Protein AF-A0A317SWT2-F1 (afdb_monomer)

Nearest PDB structures (foldseek):
  7bwl-assembly1_A  TM=1.992E-01  e=3.914E+00  Pseudomonas aeruginosa PAO1
  8aj8-assembly4_H  TM=1.473E-01  e=3.345E+00  Mus musculus

Foldseek 3Di:
DDPDQAFWKWWWAQDPVQNQKTWTWIDHHRDDTHTAWIKGWDQADFQKTKIWIAGPVDRVRTFKMKIFGWDWAFADDPDPPDDTDHTDTHGDQWIWIFGVDPTDIWIWGWDADPVQGIKIKTKDALDPDDDDDPDPCCVVDVVVVVVSVPGDIWMKMWDWDDDPVDFIKIWIWGQQPCRPPPDDNPVPRPDHTHTAWMWGDQQVDSGITMITGDPVCCVVVSHPCVVSVVVCSVVVRSVVSCVVRPDSCSSSVHDPPPPPPPPDDDDDDDDDDDDDDDDDDDDDDDDDDDDDDDDDDDDDDDDDDDDDDDDDDDDDDPVVVVVVVVVVVVVVVVVVVD

Sequence (338 aa):
MPLDDGLPIFHLTPQAREPHITTLTFTANGSQPTASYTKTRAPDTDATYSITLHDAFVPDILYATVIATPEIVQQQASSPGAPPPPAKVLLPKGFPLQLYNPDSTVIVTHNHSTLRGNFWEFSLPKTSFLPPTASKLDAASAAHRNALSHLPRATFRWRKEGGVLSKSMLRCSLVSPANLGNGPKRAGGNEPDIPIATFEGLGDRKGTGDITIYQSNLKRVEVEDLKGLEVVLLLSAMAIGDMWFCPTNLMFNLTPASTSSPVTAAAAVASPNSERRRTSSTPSIPPPVIVTPTTQHPPRATYPQNRRTSHPQHTPPPQQRDYQARKAEEAARRAAQL

pLDDT: mean 77.0, std 21.85, range [30.03, 98.31]

Structure (mmCIF, N/CA/C/O backbone):
data_AF-A0A317SWT2-F1
#
_entry.id   AF-A0A317SWT2-F1
#
loop_
_atom_site.group_PDB
_atom_site.id
_atom_site.type_symbol
_atom_site.label_atom_id
_atom_site.label_alt_id
_atom_site.label_comp_id
_atom_site.label_asym_id
_atom_site.label_entity_id
_atom_site.label_seq_id
_atom_site.pdbx_PDB_ins_code
_atom_site.Cartn_x
_atom_site.Cartn_y
_atom_site.Cartn_z
_atom_site.occupancy
_atom_site.B_iso_or_equiv
_atom_site.auth_seq_id
_atom_site.auth_comp_id
_atom_site.auth_asym_id
_atom_site.auth_atom_id
_atom_site.pdbx_PDB_model_num
ATOM 1 N N . MET A 1 1 ? 8.072 25.878 8.080 1.00 31.09 1 MET A N 1
ATOM 2 C CA . MET A 1 1 ? 7.576 25.097 9.232 1.00 31.09 1 MET A CA 1
ATOM 3 C C . MET A 1 1 ? 7.581 23.636 8.828 1.00 31.09 1 MET A C 1
ATOM 5 O O . MET A 1 1 ? 7.172 23.384 7.698 1.00 31.09 1 MET A O 1
ATOM 9 N N . PRO A 1 2 ? 8.081 22.712 9.663 1.00 42.78 2 PRO A N 1
ATOM 10 C CA . PRO A 1 2 ? 8.060 21.291 9.342 1.00 42.78 2 PRO A CA 1
ATOM 11 C C . PRO A 1 2 ? 6.605 20.810 9.314 1.00 42.78 2 PRO A C 1
ATOM 13 O O . PRO A 1 2 ? 5.771 21.317 10.065 1.00 42.78 2 PRO A O 1
ATOM 16 N N . LEU A 1 3 ? 6.295 19.885 8.410 1.00 50.59 3 LEU A N 1
ATOM 17 C CA . LEU A 1 3 ? 5.011 19.197 8.371 1.00 50.59 3 LEU A CA 1
ATOM 18 C C . LEU A 1 3 ? 4.857 18.392 9.668 1.00 50.59 3 LEU A C 1
ATOM 20 O O . LEU A 1 3 ? 5.495 17.363 9.814 1.00 50.59 3 LEU A O 1
ATOM 24 N N . ASP A 1 4 ? 4.037 18.897 10.586 1.00 54.81 4 ASP A N 1
ATOM 25 C CA . ASP A 1 4 ? 3.205 18.098 11.492 1.00 54.81 4 ASP A CA 1
ATOM 26 C C . ASP A 1 4 ? 3.923 16.905 12.177 1.00 54.81 4 ASP A C 1
ATOM 28 O O . ASP A 1 4 ? 3.599 15.748 11.913 1.00 54.81 4 ASP A O 1
ATOM 32 N N . ASP A 1 5 ? 4.859 17.179 13.106 1.00 56.56 5 ASP A N 1
ATOM 33 C CA . ASP A 1 5 ? 5.559 16.186 13.970 1.00 56.56 5 ASP A CA 1
ATOM 34 C C . ASP A 1 5 ? 4.602 15.284 14.804 1.00 56.56 5 ASP A C 1
ATOM 36 O O . ASP A 1 5 ? 5.029 14.422 15.581 1.00 56.56 5 ASP A O 1
ATOM 40 N N . GLY A 1 6 ? 3.287 15.489 14.677 1.00 73.12 6 GLY A N 1
ATOM 41 C CA . GLY A 1 6 ? 2.236 14.688 15.291 1.00 73.12 6 GLY A CA 1
ATOM 42 C C . GLY A 1 6 ? 1.755 13.497 14.460 1.00 73.12 6 GLY A C 1
ATOM 43 O O . GLY A 1 6 ? 1.156 12.579 15.022 1.00 73.12 6 GLY A O 1
ATOM 44 N N . LEU A 1 7 ? 1.982 13.476 13.143 1.00 85.62 7 LEU A N 1
ATOM 45 C CA . LEU A 1 7 ? 1.360 12.459 12.295 1.00 85.62 7 LEU A CA 1
ATOM 46 C C . LEU A 1 7 ? 2.003 11.070 12.465 1.00 85.62 7 LEU A C 1
ATOM 48 O O . LEU A 1 7 ? 3.209 10.965 12.670 1.00 85.62 7 LEU A O 1
ATOM 52 N N . PRO A 1 8 ? 1.210 9.991 12.347 1.00 92.56 8 PRO A N 1
ATOM 53 C CA . PRO A 1 8 ? 1.724 8.631 12.248 1.00 92.56 8 PRO A CA 1
ATOM 54 C C . PRO A 1 8 ? 2.521 8.421 10.962 1.00 92.56 8 PRO A C 1
ATOM 56 O O . PRO A 1 8 ? 1.973 8.557 9.861 1.00 92.56 8 PRO A O 1
ATOM 59 N N . ILE A 1 9 ? 3.790 8.049 11.105 1.00 95.31 9 ILE A N 1
ATOM 60 C CA . ILE A 1 9 ? 4.718 7.828 9.996 1.00 95.31 9 ILE A CA 1
ATOM 61 C C . ILE A 1 9 ? 5.394 6.467 10.157 1.00 95.31 9 ILE A C 1
ATOM 63 O O . ILE A 1 9 ? 5.846 6.096 11.240 1.00 95.31 9 ILE A O 1
ATOM 67 N N . PHE A 1 10 ? 5.479 5.727 9.054 1.00 96.62 10 PHE A N 1
ATOM 68 C CA . PHE A 1 10 ? 6.282 4.518 8.925 1.00 96.62 10 PHE A CA 1
ATOM 69 C C . PHE A 1 10 ? 7.518 4.817 8.081 1.00 96.62 10 PHE A C 1
ATOM 71 O O . PHE A 1 10 ? 7.408 5.064 6.879 1.00 96.62 10 PHE A O 1
ATOM 78 N N . HIS A 1 11 ? 8.691 4.755 8.701 1.00 95.38 11 HIS A N 1
ATOM 79 C CA . HIS A 1 11 ? 9.977 4.961 8.048 1.00 95.38 11 HIS A CA 1
ATOM 80 C C . HIS A 1 11 ? 10.532 3.627 7.552 1.00 95.38 11 HIS A C 1
ATOM 82 O O . HIS A 1 11 ? 10.715 2.682 8.324 1.00 95.38 11 HIS A O 1
ATOM 88 N N . LEU A 1 12 ? 10.825 3.545 6.259 1.00 95.62 12 LEU A N 1
ATOM 89 C CA . LEU A 1 12 ? 11.355 2.348 5.618 1.00 95.62 12 LEU A CA 1
ATOM 90 C C . LEU A 1 12 ? 12.881 2.393 5.633 1.00 95.62 12 LEU A C 1
ATOM 92 O O . LEU A 1 12 ? 13.497 3.283 5.044 1.00 95.62 12 LEU A O 1
ATOM 96 N N . THR A 1 13 ? 13.491 1.390 6.262 1.00 94.31 13 THR A N 1
ATOM 97 C CA . THR A 1 13 ? 14.947 1.238 6.335 1.00 94.31 13 THR A CA 1
ATOM 98 C C . THR A 1 13 ? 15.363 -0.148 5.830 1.00 94.31 13 THR A C 1
ATOM 100 O O . THR A 1 13 ? 15.177 -1.144 6.533 1.00 94.31 13 THR A O 1
ATOM 103 N N . PRO A 1 14 ? 15.919 -0.250 4.609 1.00 92.81 14 PRO A N 1
ATOM 104 C CA . PRO A 1 14 ? 16.528 -1.474 4.099 1.00 92.81 14 PRO A CA 1
ATOM 105 C C . PRO A 1 14 ? 17.687 -1.920 4.982 1.00 92.81 14 PRO A C 1
ATOM 107 O O . PRO A 1 14 ? 18.494 -1.097 5.423 1.00 92.81 14 PRO A O 1
ATOM 110 N N . GLN A 1 15 ? 17.820 -3.223 5.200 1.00 91.88 15 GLN A N 1
ATOM 111 C CA . GLN A 1 15 ? 18.962 -3.745 5.936 1.00 91.88 15 GLN A CA 1
ATOM 112 C C . GLN A 1 15 ? 20.221 -3.707 5.064 1.00 91.88 15 GLN A C 1
ATOM 114 O O . GLN A 1 15 ? 20.215 -4.131 3.910 1.00 91.88 15 GLN A O 1
ATOM 119 N N . ALA A 1 16 ? 21.332 -3.218 5.621 1.00 89.00 16 ALA A N 1
ATOM 120 C CA . ALA A 1 16 ? 22.568 -3.010 4.863 1.00 89.00 16 ALA A CA 1
ATOM 121 C C . ALA A 1 16 ? 23.153 -4.310 4.279 1.00 89.00 16 ALA A C 1
ATOM 123 O O . ALA A 1 16 ? 23.682 -4.297 3.169 1.00 89.00 16 ALA A O 1
ATOM 124 N N . ARG A 1 17 ? 23.054 -5.421 5.023 1.00 90.56 17 ARG A N 1
ATOM 125 C CA . ARG A 1 17 ? 23.536 -6.748 4.597 1.00 90.56 17 ARG A CA 1
ATOM 126 C C . ARG A 1 17 ? 22.523 -7.501 3.737 1.00 90.56 17 ARG A C 1
ATOM 128 O O . ARG A 1 17 ? 22.917 -8.298 2.898 1.00 90.56 17 ARG A O 1
ATOM 135 N N . GLU A 1 18 ? 21.241 -7.213 3.928 1.00 90.44 18 GLU A N 1
ATOM 136 C CA . GLU A 1 18 ? 20.123 -7.945 3.338 1.00 90.44 18 GLU A CA 1
ATOM 137 C C . GLU A 1 18 ? 19.115 -6.955 2.738 1.00 90.44 18 GLU A C 1
ATOM 139 O O . GLU A 1 18 ? 18.036 -6.744 3.290 1.00 90.44 18 GLU A O 1
ATOM 144 N N . PRO A 1 19 ? 19.435 -6.316 1.598 1.00 88.50 19 PRO A N 1
ATOM 145 C CA . PRO A 1 19 ? 18.647 -5.202 1.057 1.00 88.50 19 PRO A CA 1
ATOM 146 C C . PRO A 1 19 ? 17.230 -5.600 0.616 1.00 88.50 19 PRO A C 1
ATOM 148 O O . PRO A 1 19 ? 16.374 -4.737 0.433 1.00 88.50 19 PRO A O 1
ATOM 151 N N . HIS A 1 20 ? 16.967 -6.899 0.456 1.00 89.88 20 HIS A N 1
ATOM 152 C CA . HIS A 1 20 ? 15.630 -7.448 0.235 1.00 89.88 20 HIS A CA 1
ATOM 153 C C . HIS A 1 20 ? 14.738 -7.442 1.490 1.00 89.88 20 HIS A C 1
ATOM 155 O O . HIS A 1 20 ? 13.531 -7.645 1.372 1.00 89.88 20 HIS A O 1
ATOM 161 N N . ILE A 1 21 ? 15.308 -7.177 2.671 1.00 94.31 21 ILE A N 1
ATOM 162 C CA . ILE A 1 21 ? 14.583 -6.983 3.925 1.00 94.31 21 ILE A CA 1
ATOM 163 C C . ILE A 1 21 ? 14.554 -5.489 4.243 1.00 94.31 21 ILE A C 1
ATOM 165 O O . ILE A 1 21 ? 15.568 -4.790 4.193 1.00 94.31 21 ILE A O 1
ATOM 169 N N . THR A 1 22 ? 13.374 -4.981 4.575 1.00 95.44 22 THR A N 1
ATOM 170 C CA . THR A 1 22 ? 13.153 -3.586 4.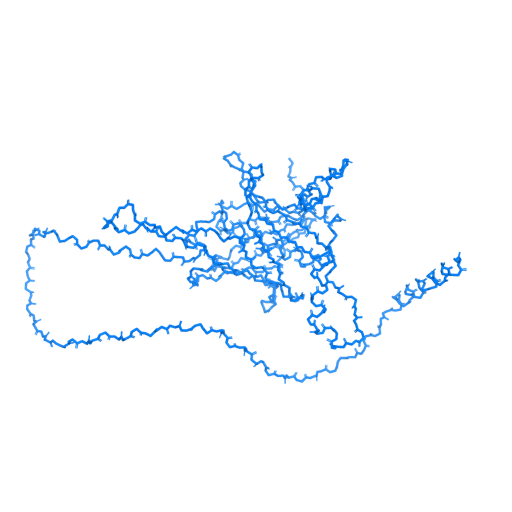959 1.00 95.44 22 THR A CA 1
ATOM 171 C C . THR A 1 22 ? 12.430 -3.550 6.296 1.00 95.44 22 THR A C 1
ATOM 173 O O . THR A 1 22 ? 11.338 -4.096 6.424 1.00 95.44 22 THR A O 1
ATOM 176 N N . THR A 1 23 ? 13.021 -2.897 7.291 1.00 96.75 23 THR A N 1
ATOM 177 C CA . THR A 1 23 ? 12.366 -2.647 8.579 1.00 96.75 23 THR A CA 1
ATOM 178 C C . THR A 1 23 ? 11.513 -1.389 8.471 1.00 96.75 23 THR A C 1
ATOM 180 O O . THR A 1 23 ? 11.983 -0.372 7.961 1.00 96.75 23 THR A O 1
ATOM 183 N N . LEU A 1 24 ? 10.272 -1.457 8.949 1.00 97.62 24 LEU A N 1
ATOM 184 C CA . LEU A 1 24 ? 9.371 -0.316 9.064 1.00 97.62 24 LEU A CA 1
ATOM 185 C C . LEU A 1 24 ? 9.327 0.111 10.532 1.00 97.62 24 LEU A C 1
ATOM 187 O O . LEU A 1 24 ? 8.803 -0.622 11.380 1.00 97.62 24 LEU A O 1
ATOM 191 N N . THR A 1 25 ? 9.877 1.284 10.835 1.00 97.25 25 THR A N 1
ATOM 192 C CA . THR A 1 25 ? 9.783 1.894 12.166 1.00 97.25 25 THR A CA 1
ATOM 193 C C . THR A 1 25 ? 8.659 2.913 12.202 1.00 97.25 25 THR A C 1
ATOM 195 O O . THR A 1 25 ? 8.479 3.691 11.274 1.00 97.25 25 THR A O 1
ATOM 198 N N . PHE A 1 26 ? 7.887 2.893 13.277 1.00 96.31 26 PHE A N 1
ATOM 199 C CA . PHE A 1 26 ? 6.727 3.738 13.480 1.00 96.31 26 PHE A CA 1
ATOM 200 C C . PHE A 1 26 ? 7.048 4.880 14.440 1.00 96.31 26 PHE A C 1
ATOM 202 O O . PHE A 1 26 ? 7.655 4.658 15.493 1.00 96.31 26 PHE A O 1
ATOM 209 N N . THR A 1 27 ? 6.607 6.081 14.086 1.00 94.69 27 THR A N 1
ATOM 210 C CA . THR A 1 27 ? 6.601 7.269 14.941 1.00 94.69 27 THR A CA 1
ATOM 211 C C . THR A 1 27 ? 5.219 7.913 14.903 1.00 94.69 27 THR A C 1
ATOM 213 O O . THR A 1 27 ? 4.548 7.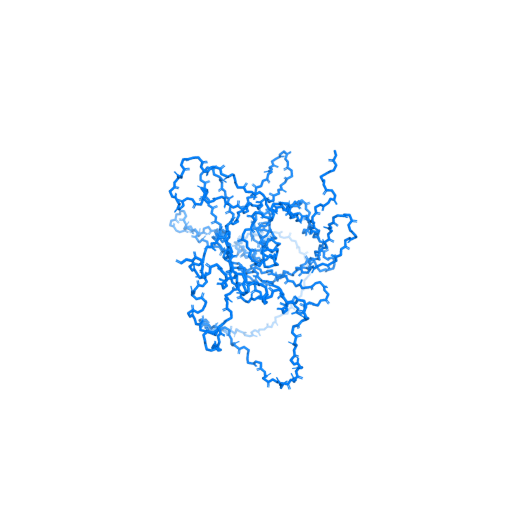901 13.873 1.00 94.69 27 THR A O 1
ATOM 216 N N . ALA A 1 28 ? 4.764 8.458 16.030 1.00 91.75 28 ALA A N 1
ATOM 217 C CA . ALA A 1 28 ? 3.575 9.304 16.098 1.00 91.75 28 ALA A CA 1
ATOM 218 C C . ALA A 1 28 ? 3.672 10.226 17.315 1.00 91.75 28 ALA A C 1
ATOM 220 O O . ALA A 1 28 ? 4.170 9.808 18.360 1.00 91.75 28 ALA A O 1
ATOM 221 N N . ASN A 1 29 ? 3.159 11.457 17.220 1.00 87.62 29 ASN A N 1
ATOM 222 C CA . ASN A 1 29 ? 3.115 12.398 18.350 1.00 87.62 29 ASN A CA 1
ATOM 223 C C . ASN A 1 29 ? 4.474 12.579 19.065 1.00 87.62 29 ASN A C 1
ATOM 225 O O . ASN A 1 29 ? 4.532 12.609 20.294 1.00 87.62 29 ASN A O 1
ATOM 229 N N . GLY A 1 30 ? 5.573 12.644 18.305 1.00 83.44 30 GLY A N 1
ATOM 230 C CA . GLY A 1 30 ? 6.930 12.768 18.852 1.00 83.44 30 GLY A CA 1
ATOM 231 C C . GLY A 1 30 ? 7.474 11.528 19.580 1.00 83.44 30 GLY A C 1
ATOM 232 O O . GLY A 1 30 ? 8.463 11.635 20.307 1.00 83.44 30 GLY A O 1
ATOM 233 N N . SER A 1 31 ? 6.853 10.353 19.425 1.00 90.06 31 SER A N 1
ATOM 234 C CA . SER A 1 31 ? 7.363 9.105 20.002 1.00 90.06 31 SER A CA 1
ATOM 235 C C . SER A 1 31 ? 8.708 8.695 19.396 1.00 90.06 31 SER A C 1
ATOM 237 O O . SER A 1 31 ? 8.991 8.960 18.227 1.00 90.06 31 SER A O 1
ATOM 239 N N . GLN A 1 32 ? 9.509 7.950 20.162 1.00 91.19 32 GLN A N 1
ATOM 240 C CA . GLN A 1 32 ? 10.719 7.328 19.623 1.00 91.19 32 GLN A CA 1
ATOM 241 C C . GLN A 1 32 ? 10.368 6.304 18.523 1.00 91.19 32 GLN A C 1
ATOM 243 O O . GLN A 1 32 ? 9.399 5.551 18.693 1.00 91.19 32 GLN A O 1
ATOM 248 N N . PRO A 1 33 ? 11.140 6.239 17.417 1.00 93.69 33 PRO A N 1
ATOM 249 C CA . PRO A 1 33 ? 10.912 5.266 16.354 1.00 93.69 33 PRO A CA 1
ATOM 250 C C . PRO A 1 33 ? 10.960 3.832 16.880 1.00 93.69 33 PRO A C 1
ATOM 252 O O . PRO A 1 33 ? 11.967 3.403 17.441 1.00 93.69 33 PRO A O 1
ATOM 255 N N . THR A 1 34 ? 9.884 3.075 16.667 1.00 96.69 34 THR A N 1
ATOM 256 C CA . THR A 1 34 ? 9.775 1.683 17.132 1.00 96.69 34 THR A CA 1
ATOM 257 C C . THR A 1 34 ? 9.482 0.754 15.964 1.00 96.69 34 THR A C 1
ATOM 259 O O . THR A 1 34 ? 8.574 1.011 15.178 1.00 96.69 34 THR A O 1
ATOM 262 N N . ALA A 1 35 ? 10.239 -0.335 15.822 1.00 97.25 35 ALA A N 1
ATOM 263 C CA . ALA A 1 35 ? 9.993 -1.313 14.765 1.00 97.25 35 ALA A CA 1
ATOM 264 C C . ALA A 1 35 ? 8.578 -1.897 14.900 1.00 97.25 35 ALA A C 1
ATOM 266 O O . ALA A 1 35 ? 8.194 -2.345 15.974 1.00 97.25 35 ALA A O 1
ATOM 267 N N . SER A 1 36 ? 7.797 -1.845 13.823 1.00 96.88 36 SER A N 1
ATOM 268 C CA . SER A 1 36 ? 6.420 -2.361 13.795 1.00 96.88 36 SER A CA 1
ATOM 269 C C . SER A 1 36 ? 6.259 -3.488 12.786 1.00 96.88 36 SER A C 1
ATOM 271 O O . SER A 1 36 ? 5.565 -4.460 13.064 1.00 96.88 36 SER A O 1
ATOM 273 N N . TYR A 1 37 ? 6.942 -3.392 11.642 1.00 98.06 37 TYR A N 1
ATOM 274 C CA . TYR A 1 37 ? 6.892 -4.426 10.615 1.00 98.06 37 TYR A CA 1
ATOM 275 C C . TYR A 1 37 ? 8.247 -4.702 9.980 1.00 98.06 37 TYR A C 1
ATOM 277 O O . TYR A 1 37 ? 9.148 -3.858 9.972 1.00 98.06 37 TYR A O 1
ATOM 285 N N . THR A 1 38 ? 8.334 -5.864 9.345 1.00 97.94 38 THR A N 1
ATOM 286 C CA . THR A 1 38 ? 9.427 -6.240 8.455 1.00 97.94 38 THR A CA 1
ATOM 287 C C . THR A 1 38 ? 8.860 -6.640 7.098 1.00 97.94 38 THR A C 1
ATOM 289 O O . THR A 1 38 ? 8.079 -7.582 6.988 1.00 97.94 38 THR A O 1
ATOM 292 N N . LYS A 1 39 ? 9.254 -5.922 6.045 1.00 96.94 39 LYS A N 1
ATOM 293 C CA . LYS A 1 39 ? 8.974 -6.296 4.658 1.00 96.94 39 LYS A CA 1
ATOM 294 C C . LYS A 1 39 ? 10.085 -7.204 4.149 1.00 96.94 39 LYS A C 1
ATOM 296 O O . LYS A 1 39 ? 11.253 -6.844 4.285 1.00 96.94 39 LYS A O 1
ATOM 301 N N . THR A 1 40 ? 9.742 -8.301 3.484 1.00 95.88 40 THR A N 1
ATOM 302 C CA . THR A 1 40 ? 10.714 -9.097 2.717 1.00 95.88 40 THR A CA 1
ATOM 303 C C . THR A 1 40 ? 10.343 -9.117 1.237 1.00 95.88 40 THR A C 1
ATOM 305 O O . THR A 1 40 ? 9.171 -8.969 0.890 1.00 95.88 40 THR A O 1
ATOM 308 N N . ARG A 1 41 ? 11.338 -9.245 0.355 1.00 92.56 41 ARG A N 1
ATOM 309 C CA . ARG A 1 41 ? 11.168 -9.392 -1.097 1.00 92.56 41 ARG A CA 1
ATOM 310 C C . ARG A 1 41 ? 11.850 -10.676 -1.550 1.00 92.56 41 ARG A C 1
ATOM 312 O O . ARG A 1 41 ? 13.027 -10.858 -1.255 1.00 92.56 41 ARG A O 1
ATOM 319 N N . ALA A 1 42 ? 11.149 -11.520 -2.304 1.00 90.56 42 ALA A N 1
ATOM 320 C CA . ALA A 1 42 ? 11.762 -12.699 -2.911 1.00 90.56 42 ALA A CA 1
ATOM 321 C C . ALA A 1 42 ? 12.647 -12.264 -4.099 1.00 90.56 42 ALA A C 1
ATOM 323 O O . ALA A 1 42 ? 12.123 -11.676 -5.052 1.00 90.56 42 ALA A O 1
ATOM 324 N N . PRO A 1 43 ? 13.972 -12.494 -4.054 1.00 77.06 43 PRO A N 1
ATOM 325 C CA . PRO A 1 43 ? 14.891 -11.941 -5.050 1.00 77.06 43 PRO A CA 1
ATOM 326 C C . PRO A 1 43 ? 14.954 -12.742 -6.359 1.00 77.06 43 PRO A C 1
ATOM 328 O O . PRO A 1 43 ? 15.256 -12.156 -7.391 1.00 77.06 43 PRO A O 1
ATOM 331 N N . ASP A 1 44 ? 14.632 -14.041 -6.339 1.00 77.56 44 ASP A N 1
ATOM 332 C CA . ASP A 1 44 ? 15.103 -14.968 -7.386 1.00 77.56 44 ASP A CA 1
ATOM 333 C C . ASP A 1 44 ? 13.990 -15.784 -8.066 1.00 77.56 44 ASP A C 1
ATOM 335 O O . ASP A 1 44 ? 14.236 -16.848 -8.632 1.00 77.56 44 ASP A O 1
ATOM 339 N N . THR A 1 45 ? 12.737 -15.327 -8.012 1.00 84.31 45 THR A N 1
ATOM 340 C CA . THR A 1 45 ? 11.653 -15.965 -8.780 1.00 84.31 45 THR A CA 1
ATOM 341 C C . THR A 1 45 ? 11.485 -15.252 -10.115 1.00 84.31 45 THR A C 1
ATOM 343 O O . THR A 1 45 ? 11.091 -14.084 -10.142 1.00 84.31 45 THR A O 1
ATOM 346 N N . ASP A 1 46 ? 11.799 -15.954 -11.207 1.00 87.44 46 ASP A N 1
ATOM 347 C CA . ASP A 1 46 ? 11.687 -15.421 -12.567 1.00 87.44 46 ASP A CA 1
ATOM 348 C C . ASP A 1 46 ? 10.257 -14.956 -12.875 1.00 87.44 46 ASP A C 1
ATOM 350 O O . ASP A 1 46 ? 9.268 -15.545 -12.419 1.00 87.44 46 ASP A O 1
ATOM 354 N N . ALA A 1 47 ? 10.166 -13.852 -13.616 1.00 89.81 47 ALA A N 1
ATOM 355 C CA . ALA A 1 47 ? 8.928 -13.182 -14.007 1.00 89.81 47 ALA A CA 1
ATOM 356 C C . ALA A 1 47 ? 7.924 -12.948 -12.859 1.00 89.81 47 ALA A C 1
ATOM 358 O O . ALA A 1 47 ? 6.715 -12.884 -13.089 1.00 89.81 47 ALA A O 1
ATOM 359 N N . THR A 1 48 ? 8.399 -12.811 -11.618 1.00 92.81 48 THR A N 1
ATOM 360 C CA . THR A 1 48 ? 7.536 -12.724 -10.437 1.00 92.81 48 THR A CA 1
ATOM 361 C C . THR A 1 48 ? 8.031 -11.652 -9.480 1.00 92.81 48 THR A C 1
ATOM 363 O O . THR A 1 48 ? 9.184 -11.638 -9.060 1.00 92.81 48 THR A O 1
ATOM 366 N N . TYR A 1 49 ? 7.127 -10.760 -9.091 1.00 94.62 49 TYR A N 1
ATOM 367 C CA . TYR A 1 49 ? 7.323 -9.831 -7.990 1.00 94.62 49 TYR A CA 1
ATOM 368 C C . TYR A 1 49 ? 6.595 -10.376 -6.768 1.00 94.62 49 TYR A C 1
ATOM 370 O O . TYR A 1 49 ? 5.387 -10.601 -6.827 1.00 94.62 49 TYR A O 1
ATOM 378 N N . SER A 1 50 ? 7.318 -10.586 -5.671 1.00 95.88 50 SER A N 1
ATOM 379 C CA . SER A 1 50 ? 6.740 -11.091 -4.428 1.00 95.88 50 SER A CA 1
ATOM 380 C C . SER A 1 50 ? 7.297 -10.340 -3.228 1.00 95.88 50 SER A C 1
ATOM 382 O O . SER A 1 50 ? 8.517 -10.276 -3.041 1.00 95.88 50 SER A O 1
ATOM 384 N N . ILE A 1 51 ? 6.395 -9.770 -2.429 1.00 96.94 51 ILE A N 1
ATOM 385 C CA . ILE A 1 51 ? 6.719 -9.133 -1.153 1.00 96.94 51 ILE A CA 1
ATOM 386 C C . ILE A 1 51 ? 5.785 -9.618 -0.051 1.00 96.94 51 ILE A C 1
ATOM 388 O O . ILE A 1 51 ? 4.600 -9.875 -0.277 1.00 96.94 51 ILE A O 1
ATOM 392 N N . THR A 1 52 ? 6.311 -9.686 1.163 1.00 97.94 52 THR A N 1
ATOM 393 C CA . THR A 1 52 ? 5.559 -10.053 2.364 1.00 97.94 52 THR A CA 1
ATOM 394 C C . THR A 1 52 ? 5.728 -9.003 3.449 1.00 97.94 52 THR A C 1
ATOM 396 O O . THR A 1 52 ? 6.733 -8.292 3.473 1.00 97.94 52 THR A O 1
ATOM 399 N N . LEU A 1 53 ? 4.751 -8.912 4.351 1.00 98.31 53 LEU A N 1
ATOM 400 C CA . LEU A 1 53 ? 4.804 -8.070 5.542 1.00 98.31 53 LEU A CA 1
ATOM 401 C C . LEU A 1 53 ? 4.665 -8.933 6.792 1.00 98.31 53 LEU A C 1
ATOM 403 O O . LEU A 1 53 ? 3.657 -9.617 6.954 1.00 98.31 53 LEU A O 1
ATOM 407 N N . HIS A 1 54 ? 5.655 -8.864 7.671 1.00 98.19 54 HIS A N 1
ATOM 408 C CA . HIS A 1 54 ? 5.738 -9.625 8.912 1.00 98.19 54 HIS A CA 1
ATOM 409 C C . HIS A 1 54 ? 5.737 -8.697 10.123 1.00 98.19 54 HIS A C 1
ATOM 411 O O . HIS A 1 54 ? 6.038 -7.505 10.002 1.00 98.19 54 HIS A O 1
ATOM 417 N N . ASP A 1 55 ? 5.439 -9.253 11.290 1.00 97.62 55 ASP A N 1
ATOM 418 C CA . ASP A 1 55 ? 5.712 -8.601 12.566 1.00 97.62 55 ASP A CA 1
ATOM 419 C C . ASP A 1 55 ? 7.218 -8.404 12.775 1.00 97.62 55 ASP A C 1
ATOM 421 O O . ASP A 1 55 ? 8.028 -9.269 12.438 1.00 97.62 55 ASP A O 1
ATOM 425 N N . ALA A 1 56 ? 7.600 -7.242 13.311 1.00 96.94 56 ALA A N 1
ATOM 426 C CA . ALA A 1 56 ? 9.007 -6.899 13.503 1.00 96.94 56 ALA A CA 1
ATOM 427 C C . ALA A 1 56 ? 9.702 -7.715 14.607 1.00 96.94 56 ALA A C 1
ATOM 429 O O . ALA A 1 56 ? 10.927 -7.842 14.581 1.00 96.94 56 ALA A O 1
ATOM 430 N N . PHE A 1 57 ? 8.952 -8.236 15.581 1.00 96.56 57 PHE A N 1
ATOM 431 C CA . PHE A 1 57 ? 9.499 -8.964 16.729 1.00 96.56 57 PHE A CA 1
ATOM 432 C C . PHE A 1 57 ? 9.235 -10.465 16.647 1.00 96.56 57 PHE A C 1
ATOM 434 O O . PHE A 1 57 ? 10.018 -11.250 17.182 1.00 96.56 57 PHE A O 1
ATOM 441 N N . VAL A 1 58 ? 8.163 -10.869 15.963 1.00 96.31 58 VAL A N 1
ATOM 442 C CA . VAL A 1 58 ? 7.799 -12.275 15.758 1.00 96.31 58 VAL A CA 1
ATOM 443 C C . VAL A 1 58 ? 7.662 -12.561 14.256 1.00 96.31 58 VAL A C 1
ATOM 445 O O . VAL A 1 58 ? 6.548 -12.577 13.739 1.00 96.31 58 VAL A O 1
ATOM 448 N N . PRO A 1 59 ? 8.767 -12.818 13.528 1.00 91.44 59 PRO A N 1
ATOM 449 C CA . PRO A 1 59 ? 8.752 -12.963 12.067 1.00 91.44 59 PRO A CA 1
ATOM 450 C C . PRO A 1 59 ? 7.819 -14.060 11.532 1.00 91.44 59 PRO A C 1
ATOM 452 O O . PRO A 1 59 ? 7.367 -13.977 10.393 1.00 91.44 59 PRO A O 1
ATOM 455 N N . ASP A 1 60 ? 7.488 -15.065 12.345 1.00 94.31 60 ASP A N 1
ATOM 456 C CA . ASP A 1 60 ? 6.518 -16.111 11.993 1.00 94.31 60 ASP A CA 1
ATOM 457 C C . ASP A 1 60 ? 5.088 -15.564 11.822 1.00 94.31 60 ASP A C 1
ATOM 459 O O . ASP A 1 60 ? 4.251 -16.185 11.164 1.00 94.31 60 ASP A O 1
ATOM 463 N N . ILE A 1 61 ? 4.797 -14.387 12.384 1.00 96.00 61 ILE A N 1
ATOM 464 C CA . ILE A 1 61 ? 3.539 -13.675 12.174 1.00 96.00 61 ILE A CA 1
ATOM 465 C C . ILE A 1 61 ? 3.624 -12.935 10.837 1.00 96.00 61 ILE A C 1
ATOM 467 O O . ILE A 1 61 ? 4.152 -11.828 10.733 1.00 96.00 61 ILE A O 1
ATOM 471 N N . LEU A 1 62 ? 3.074 -13.569 9.806 1.00 96.94 62 LEU A N 1
ATOM 472 C CA . LEU A 1 62 ? 2.860 -12.992 8.484 1.00 96.94 62 LEU A CA 1
ATOM 473 C C . LEU A 1 62 ? 1.513 -12.256 8.461 1.00 96.94 62 LEU A C 1
ATOM 475 O O . LEU A 1 62 ? 0.478 -12.874 8.685 1.00 96.94 62 LEU A O 1
ATOM 479 N N . TYR A 1 63 ? 1.517 -10.958 8.159 1.00 98.00 63 TYR A N 1
ATOM 480 C CA . TYR A 1 63 ? 0.297 -10.152 8.034 1.00 98.00 63 TYR A CA 1
ATOM 481 C C . TYR A 1 63 ? -0.258 -10.143 6.615 1.00 98.00 63 TYR A C 1
ATOM 483 O O . TYR A 1 63 ? -1.473 -10.170 6.428 1.00 98.00 63 TYR A O 1
ATOM 491 N N . ALA A 1 64 ? 0.614 -10.073 5.604 1.00 98.31 64 ALA A N 1
ATOM 492 C CA . ALA A 1 64 ? 0.165 -9.994 4.220 1.00 98.31 64 ALA A CA 1
ATOM 493 C C . ALA A 1 64 ? 1.215 -10.404 3.184 1.00 98.31 64 ALA A C 1
ATOM 495 O O . ALA A 1 64 ? 2.421 -10.353 3.430 1.00 98.31 64 ALA A O 1
ATOM 496 N N . THR A 1 65 ? 0.745 -10.757 1.989 1.00 98.25 65 THR A N 1
ATOM 497 C CA . THR A 1 65 ? 1.573 -11.072 0.819 1.00 98.25 65 THR A CA 1
ATOM 498 C C . THR A 1 65 ? 1.016 -10.406 -0.434 1.00 98.25 65 THR A C 1
ATOM 500 O O . THR A 1 65 ? -0.194 -10.371 -0.647 1.00 98.25 65 THR A O 1
ATOM 503 N N . VAL A 1 66 ? 1.910 -9.922 -1.293 1.00 98.00 66 VAL A N 1
ATOM 504 C CA . VAL A 1 66 ? 1.611 -9.519 -2.670 1.00 98.00 66 VAL A CA 1
ATOM 505 C C . VAL A 1 66 ? 2.431 -10.391 -3.605 1.00 98.00 66 VAL A C 1
ATOM 507 O O . VAL A 1 66 ? 3.643 -10.492 -3.435 1.00 98.00 66 VAL A O 1
ATOM 510 N N . ILE A 1 67 ? 1.774 -10.974 -4.607 1.00 96.31 67 ILE A N 1
ATOM 511 C CA . ILE A 1 67 ? 2.424 -11.664 -5.724 1.00 96.31 67 ILE A CA 1
ATOM 512 C C . ILE A 1 67 ? 1.870 -11.071 -7.013 1.00 96.31 67 ILE A C 1
ATOM 514 O O . ILE A 1 67 ? 0.656 -11.033 -7.212 1.00 96.31 67 ILE A O 1
ATOM 518 N N . ALA A 1 68 ? 2.753 -10.604 -7.887 1.00 95.44 68 ALA A N 1
ATOM 519 C CA . ALA A 1 68 ? 2.392 -10.013 -9.164 1.00 95.44 68 ALA A CA 1
ATOM 520 C C . ALA A 1 68 ? 3.280 -10.566 -10.281 1.00 95.44 68 ALA A C 1
ATOM 522 O O . ALA A 1 68 ? 4.479 -10.768 -10.093 1.00 95.44 68 ALA A O 1
ATOM 523 N N . THR A 1 69 ? 2.697 -10.764 -11.458 1.00 93.94 69 THR A N 1
ATOM 524 C CA . THR A 1 69 ? 3.399 -11.193 -12.672 1.00 93.94 69 THR A CA 1
ATOM 525 C C . THR A 1 69 ? 3.244 -10.125 -13.758 1.00 93.94 69 THR A C 1
ATOM 527 O O . THR A 1 69 ? 2.208 -9.457 -13.810 1.00 93.94 69 THR A O 1
ATOM 530 N N . PRO A 1 70 ? 4.257 -9.897 -14.610 1.00 93.56 70 PRO A N 1
ATOM 531 C CA . PRO A 1 70 ? 4.147 -8.935 -15.697 1.00 93.56 70 PRO A CA 1
ATOM 532 C C . PRO A 1 70 ? 3.242 -9.456 -16.816 1.00 93.56 70 PRO A C 1
ATOM 534 O O . PRO A 1 70 ? 3.070 -10.661 -16.997 1.00 93.56 70 PRO A O 1
ATOM 537 N N . GLU A 1 71 ? 2.735 -8.540 -17.639 1.00 91.56 71 GLU A N 1
ATOM 538 C CA . GLU A 1 71 ? 2.140 -8.891 -18.930 1.00 91.56 71 GLU A CA 1
ATOM 539 C C . GLU A 1 71 ? 3.242 -8.859 -20.002 1.00 91.56 71 GLU A C 1
ATOM 541 O O . GLU A 1 71 ? 3.826 -7.811 -20.279 1.00 91.56 71 GLU A O 1
ATOM 546 N N . ILE A 1 72 ? 3.564 -10.019 -20.583 1.00 89.38 72 ILE A N 1
ATOM 547 C CA . ILE A 1 72 ? 4.601 -10.161 -21.616 1.00 89.38 72 ILE A CA 1
ATOM 548 C C . ILE A 1 72 ? 3.918 -10.289 -22.979 1.00 89.38 72 ILE A C 1
ATOM 550 O O . ILE A 1 72 ? 3.200 -11.253 -23.236 1.00 89.38 72 ILE A O 1
ATOM 554 N N . VAL A 1 73 ? 4.149 -9.314 -23.860 1.00 88.81 73 VAL A N 1
ATOM 555 C CA . VAL A 1 73 ? 3.537 -9.250 -25.193 1.00 88.81 73 VAL A CA 1
ATOM 556 C C . VAL A 1 73 ? 4.598 -9.479 -26.262 1.00 88.81 73 VAL A C 1
ATOM 558 O O . VAL A 1 73 ? 5.493 -8.651 -26.452 1.00 88.81 73 VAL A O 1
ATOM 561 N N . GLN A 1 74 ? 4.478 -10.587 -26.996 1.00 87.50 74 GLN A N 1
ATOM 562 C CA . GLN A 1 74 ? 5.331 -10.860 -28.149 1.00 87.50 74 GLN A CA 1
ATOM 563 C C . GLN A 1 74 ? 4.966 -9.916 -29.299 1.00 87.50 74 GLN A C 1
ATOM 565 O O . GLN A 1 74 ? 3.808 -9.839 -29.711 1.00 87.50 74 GLN A O 1
ATOM 570 N N . GLN A 1 75 ? 5.954 -9.196 -29.826 1.00 83.50 75 GLN A N 1
ATOM 571 C CA . GLN A 1 75 ? 5.749 -8.319 -30.974 1.00 83.50 75 GLN A CA 1
ATOM 572 C C . GLN A 1 75 ? 5.876 -9.113 -32.278 1.00 83.50 75 GLN A C 1
ATOM 574 O O . GLN A 1 75 ? 6.698 -10.025 -32.388 1.00 83.50 75 GLN A O 1
ATOM 579 N N . GLN A 1 76 ? 5.048 -8.769 -33.265 1.00 82.56 76 GLN A N 1
ATOM 580 C CA . GLN A 1 76 ? 5.145 -9.340 -34.607 1.00 82.56 76 GLN A CA 1
ATOM 581 C C . GLN A 1 76 ? 6.347 -8.748 -35.352 1.00 82.56 76 GLN A C 1
ATOM 583 O O . GLN A 1 76 ? 6.712 -7.590 -35.140 1.00 82.56 76 GLN A O 1
ATOM 588 N N . ALA A 1 77 ? 6.965 -9.550 -36.223 1.00 82.44 77 ALA A N 1
ATOM 589 C CA . ALA A 1 77 ? 8.025 -9.080 -37.106 1.00 82.44 77 ALA A CA 1
ATOM 590 C C . ALA A 1 77 ? 7.493 -7.980 -38.036 1.00 82.44 77 ALA A C 1
ATOM 592 O O . ALA A 1 77 ? 6.380 -8.073 -38.553 1.00 82.44 77 ALA A O 1
ATOM 593 N N . SER A 1 78 ? 8.298 -6.942 -38.255 1.00 82.19 78 SER A N 1
ATOM 594 C CA . SER A 1 78 ? 7.941 -5.814 -39.123 1.00 82.19 78 SER A CA 1
ATOM 595 C C . SER A 1 78 ? 7.900 -6.188 -40.608 1.00 82.19 78 SER A C 1
ATOM 597 O O . SER A 1 78 ? 7.283 -5.477 -41.398 1.00 82.19 78 SER A O 1
ATOM 599 N N . SER A 1 79 ? 8.531 -7.300 -40.995 1.00 85.25 79 SER A N 1
ATOM 600 C CA . SER A 1 79 ? 8.504 -7.835 -42.354 1.00 85.25 79 SER A CA 1
ATOM 601 C C . SER A 1 79 ? 8.644 -9.366 -42.371 1.00 85.25 79 SER A C 1
ATOM 603 O O . SER A 1 79 ? 9.214 -9.951 -41.443 1.00 85.25 79 SER A O 1
ATOM 605 N N . PRO A 1 80 ? 8.141 -10.045 -43.421 1.00 83.25 80 PRO A N 1
ATOM 606 C CA . PRO A 1 80 ? 8.340 -11.480 -43.601 1.00 83.25 80 PRO A CA 1
ATOM 607 C C . PRO A 1 80 ? 9.835 -11.822 -43.667 1.00 83.25 80 PRO A C 1
ATOM 609 O O . PRO A 1 80 ? 10.562 -11.278 -44.493 1.00 83.25 80 PRO A O 1
ATOM 612 N N . GLY A 1 81 ? 10.294 -12.724 -42.797 1.00 82.44 81 GLY A N 1
ATOM 613 C CA . GLY A 1 81 ? 11.693 -13.165 -42.736 1.00 82.44 81 GLY A CA 1
ATOM 614 C C . GLY A 1 81 ? 12.598 -12.360 -41.795 1.00 82.44 81 GLY A C 1
ATOM 615 O O . GLY A 1 81 ? 13.718 -12.796 -41.540 1.00 82.44 81 GLY A O 1
ATOM 616 N N . ALA A 1 82 ? 12.131 -11.240 -41.230 1.00 84.62 82 ALA A N 1
ATOM 617 C CA . ALA A 1 82 ? 12.849 -10.567 -40.151 1.00 84.62 82 ALA A CA 1
ATOM 618 C C . ALA A 1 82 ? 12.634 -11.298 -38.810 1.00 84.62 82 ALA A C 1
ATOM 620 O O . ALA A 1 82 ? 11.529 -11.788 -38.551 1.00 84.62 82 ALA A O 1
ATOM 621 N N . PRO A 1 83 ? 13.654 -11.370 -37.933 1.00 83.25 83 PRO A N 1
ATOM 622 C CA . PRO A 1 83 ? 13.462 -11.887 -36.584 1.00 83.25 83 PRO A CA 1
ATOM 623 C C . PRO A 1 83 ? 12.450 -11.012 -35.822 1.00 83.25 83 PRO A C 1
ATOM 625 O O . PRO A 1 83 ? 12.441 -9.788 -36.001 1.00 83.25 83 PRO A O 1
ATOM 628 N N . PRO A 1 84 ? 11.583 -11.605 -34.981 1.00 79.81 84 PRO A N 1
ATOM 629 C CA . PRO A 1 84 ? 10.619 -10.836 -34.211 1.00 79.81 84 PRO A CA 1
ATOM 630 C C . PRO A 1 84 ? 11.341 -9.924 -33.203 1.00 79.81 84 PRO A C 1
ATOM 632 O O . PRO A 1 84 ? 12.389 -10.307 -32.673 1.00 79.81 84 PRO A O 1
ATOM 635 N N . PRO A 1 85 ? 10.795 -8.731 -32.903 1.00 85.94 85 PRO A N 1
ATOM 636 C CA . PRO A 1 85 ? 11.363 -7.868 -31.878 1.00 85.94 85 PRO A CA 1
ATOM 637 C C . PRO A 1 85 ? 11.330 -8.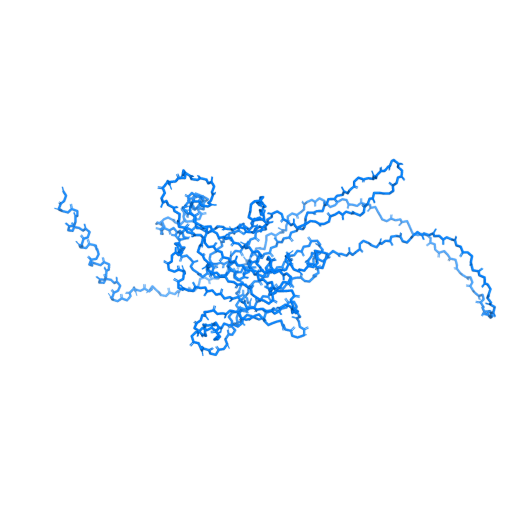546 -30.497 1.00 85.94 85 PRO A C 1
ATOM 639 O O . PRO A 1 85 ? 10.508 -9.445 -30.269 1.00 85.94 85 PRO A O 1
ATOM 642 N N . PRO A 1 86 ? 12.164 -8.089 -29.544 1.00 84.62 86 PRO A N 1
ATOM 643 C CA . PRO A 1 86 ? 12.065 -8.515 -28.154 1.00 84.62 86 PRO A CA 1
ATOM 644 C C . PRO A 1 86 ? 10.651 -8.316 -27.600 1.00 84.62 86 PRO A C 1
ATOM 646 O O . PRO A 1 86 ? 9.981 -7.324 -27.903 1.00 84.62 86 PRO A O 1
ATOM 649 N N . ALA A 1 87 ? 10.201 -9.255 -26.767 1.00 86.81 87 ALA A N 1
ATOM 650 C CA . ALA A 1 87 ? 8.904 -9.148 -26.116 1.00 86.81 87 ALA A CA 1
ATOM 651 C C . ALA A 1 87 ? 8.825 -7.871 -25.263 1.00 86.81 87 ALA A C 1
ATOM 653 O O . ALA A 1 87 ? 9.762 -7.515 -24.544 1.00 86.81 87 ALA A O 1
ATOM 654 N N . LYS A 1 88 ? 7.684 -7.182 -25.328 1.00 88.44 88 LYS A N 1
ATOM 655 C CA . LYS A 1 88 ? 7.421 -6.003 -24.504 1.00 88.44 88 LYS A CA 1
ATOM 656 C C . LYS A 1 88 ? 6.890 -6.451 -23.148 1.00 88.44 88 LYS A C 1
ATOM 658 O O . LYS A 1 88 ? 5.866 -7.125 -23.081 1.00 88.44 88 LYS A O 1
ATOM 663 N N . VAL A 1 89 ? 7.558 -6.029 -22.080 1.00 89.88 89 VAL A N 1
ATOM 664 C CA . VAL A 1 89 ? 7.138 -6.289 -20.698 1.00 89.88 89 VAL A CA 1
ATOM 665 C C . VAL A 1 89 ? 6.315 -5.105 -20.201 1.00 89.88 89 VAL A C 1
ATOM 667 O O . VAL A 1 89 ? 6.772 -3.962 -20.239 1.00 89.88 89 VAL A O 1
ATOM 670 N N . LEU A 1 90 ? 5.093 -5.374 -19.757 1.00 90.81 90 LEU A N 1
ATOM 671 C CA . LEU A 1 90 ? 4.142 -4.396 -19.243 1.00 90.81 90 LEU A CA 1
ATOM 672 C C . LEU A 1 90 ? 3.857 -4.653 -17.760 1.00 90.81 90 LEU A C 1
ATOM 674 O O . LEU A 1 90 ? 3.986 -5.775 -17.264 1.00 90.81 90 LEU A O 1
ATOM 678 N N . LEU A 1 91 ? 3.436 -3.600 -17.057 1.00 92.12 91 LEU A N 1
ATOM 679 C CA . LEU A 1 91 ? 2.923 -3.732 -15.696 1.00 92.12 91 LEU A CA 1
ATOM 680 C C . LEU A 1 91 ? 1.627 -4.560 -15.682 1.00 92.12 91 LEU A C 1
ATOM 682 O O . LEU A 1 91 ? 0.835 -4.461 -16.623 1.00 92.12 91 LEU A O 1
ATOM 686 N N . PRO A 1 92 ? 1.373 -5.328 -14.611 1.00 93.75 92 PRO A N 1
ATOM 687 C CA . PRO A 1 92 ? 0.121 -6.046 -14.443 1.00 93.75 92 PRO A CA 1
ATOM 688 C C . PRO A 1 92 ? -1.072 -5.090 -14.414 1.00 93.75 92 PRO A C 1
ATOM 690 O O . PRO A 1 92 ? -1.002 -3.989 -13.869 1.00 93.75 92 PRO A O 1
ATOM 693 N N . LYS A 1 93 ? -2.215 -5.559 -14.926 1.00 94.62 93 LYS A N 1
ATOM 694 C CA . LYS A 1 93 ? -3.509 -4.861 -14.804 1.00 94.62 93 LYS A CA 1
ATOM 695 C C . LYS A 1 93 ? -4.023 -4.819 -13.365 1.00 94.62 93 LYS A C 1
ATOM 697 O O . LYS A 1 93 ? -4.869 -3.999 -13.036 1.00 94.62 93 LYS A O 1
ATOM 702 N N . GLY A 1 94 ? -3.531 -5.704 -12.512 1.00 96.25 94 GLY A N 1
ATOM 703 C CA . GLY A 1 94 ? -3.874 -5.776 -11.104 1.00 96.25 94 GLY A CA 1
ATOM 704 C C . GLY A 1 94 ? -3.079 -6.874 -10.414 1.00 96.25 94 GLY A C 1
ATOM 705 O O . GLY A 1 94 ? -2.502 -7.732 -11.081 1.00 96.25 94 GLY A O 1
ATOM 706 N N . PHE A 1 95 ? -3.056 -6.862 -9.089 1.00 97.50 95 PHE A N 1
ATOM 707 C CA . PHE A 1 95 ? -2.455 -7.926 -8.295 1.00 97.50 95 PHE A CA 1
ATOM 708 C C . PHE A 1 95 ? -3.272 -8.196 -7.026 1.00 97.50 95 PHE A C 1
ATOM 710 O O . PHE A 1 95 ? -3.903 -7.279 -6.485 1.00 97.50 95 PHE A O 1
ATOM 717 N N . PRO A 1 96 ? -3.290 -9.448 -6.541 1.00 97.88 96 PRO A N 1
ATOM 718 C CA . PRO A 1 96 ? -3.861 -9.773 -5.247 1.00 97.88 96 PRO A CA 1
ATOM 719 C C . PRO A 1 96 ? -2.917 -9.351 -4.114 1.00 97.88 96 PRO A C 1
ATOM 721 O O . PRO A 1 96 ? -1.711 -9.596 -4.150 1.00 97.88 96 PRO A O 1
ATOM 724 N N . LEU A 1 97 ? -3.501 -8.757 -3.080 1.00 98.12 97 LEU A N 1
ATOM 725 C CA . LEU A 1 97 ? -2.914 -8.585 -1.762 1.00 98.12 97 LEU A CA 1
ATOM 726 C C . LEU A 1 97 ? -3.679 -9.503 -0.810 1.00 98.12 97 LEU A C 1
ATOM 728 O O . LEU A 1 97 ? -4.861 -9.291 -0.533 1.00 98.12 97 LEU A O 1
ATOM 732 N N . GLN A 1 98 ? -3.013 -10.553 -0.352 1.00 97.62 98 GLN A N 1
ATOM 733 C CA . GLN A 1 98 ? -3.570 -11.520 0.581 1.00 97.62 98 GLN A CA 1
ATOM 734 C C . GLN A 1 98 ? -3.262 -11.071 2.005 1.00 97.62 98 GLN A C 1
ATOM 736 O O . GLN A 1 98 ? -2.099 -10.877 2.342 1.00 97.62 98 GLN A O 1
ATOM 741 N N . LEU A 1 99 ? -4.302 -10.879 2.809 1.00 95.38 99 LEU A N 1
ATOM 742 C CA . LEU A 1 99 ? -4.222 -10.627 4.243 1.00 95.38 99 LEU A CA 1
ATOM 743 C C . LEU A 1 99 ? -4.320 -11.955 4.984 1.00 95.38 99 LEU A C 1
ATOM 745 O O . LEU A 1 99 ? -5.065 -12.839 4.556 1.00 95.38 99 LEU A O 1
ATOM 749 N N . TYR A 1 100 ? -3.606 -12.056 6.097 1.00 92.12 100 TYR A N 1
ATOM 750 C CA . TYR A 1 100 ? -3.668 -13.183 7.013 1.00 92.12 100 TYR A CA 1
ATOM 751 C C . TYR A 1 100 ? -4.103 -12.669 8.381 1.00 92.12 100 TYR A C 1
ATOM 753 O O . TYR A 1 100 ? -3.588 -11.663 8.868 1.00 92.12 100 TYR A O 1
ATOM 761 N N . ASN A 1 101 ? -5.049 -13.380 8.996 1.00 82.38 101 ASN A N 1
ATOM 762 C CA . ASN A 1 101 ? -5.658 -13.038 10.286 1.00 82.38 101 ASN A CA 1
ATOM 763 C C . ASN A 1 101 ? -6.469 -11.709 10.313 1.00 82.38 101 ASN A C 1
ATOM 765 O O . ASN A 1 101 ? -6.014 -10.720 10.891 1.00 82.38 101 ASN A O 1
ATOM 769 N N . PRO A 1 102 ? -7.704 -11.692 9.768 1.00 83.75 102 PRO A N 1
ATOM 770 C CA . PRO A 1 102 ? -8.386 -12.802 9.100 1.00 83.75 102 PRO A CA 1
ATOM 771 C C . PRO A 1 102 ? -7.935 -12.976 7.645 1.00 83.75 102 PRO A C 1
ATOM 773 O O . PRO A 1 102 ? -7.510 -12.026 6.988 1.00 83.75 102 PRO A O 1
ATOM 776 N N . ASP A 1 103 ? -8.074 -14.197 7.127 1.00 86.88 103 ASP A N 1
ATOM 777 C CA . ASP A 1 103 ? -7.751 -14.484 5.731 1.00 86.88 103 ASP A CA 1
ATOM 778 C C . ASP A 1 103 ? -8.703 -13.730 4.798 1.00 86.88 103 ASP A C 1
ATOM 780 O O . ASP A 1 103 ? -9.918 -13.946 4.794 1.00 86.88 103 ASP A O 1
ATOM 784 N N . SER A 1 104 ? -8.141 -12.835 3.993 1.00 88.50 104 SER A N 1
ATOM 785 C CA . SER A 1 104 ? -8.886 -12.023 3.035 1.00 88.50 104 SER A CA 1
ATOM 786 C C . SER A 1 104 ? -8.021 -11.719 1.820 1.00 88.50 104 SER A C 1
ATOM 788 O O . SER A 1 104 ? -6.795 -11.787 1.867 1.00 88.50 104 SER A O 1
ATOM 790 N N . THR A 1 105 ? -8.645 -11.400 0.692 1.00 93.75 105 THR A N 1
ATOM 791 C CA . THR A 1 105 ? -7.927 -11.018 -0.525 1.00 93.75 105 THR A CA 1
ATOM 792 C C . THR A 1 105 ? -8.464 -9.696 -1.039 1.00 93.75 105 THR A C 1
ATOM 794 O O . THR A 1 105 ? -9.654 -9.547 -1.317 1.00 93.75 105 THR A O 1
ATOM 797 N N . VAL A 1 106 ? -7.560 -8.735 -1.179 1.00 95.38 106 VAL A N 1
ATOM 798 C CA . VAL A 1 106 ? -7.821 -7.406 -1.716 1.00 95.38 106 VAL A CA 1
ATOM 799 C C . VAL A 1 106 ? -7.203 -7.338 -3.103 1.00 95.38 106 VAL A C 1
ATOM 801 O O . VAL A 1 106 ? -6.007 -7.556 -3.262 1.00 95.38 106 VAL A O 1
ATOM 804 N N . ILE A 1 107 ? -8.006 -7.040 -4.120 1.00 97.31 107 ILE A N 1
ATOM 805 C CA . ILE A 1 107 ? -7.498 -6.872 -5.483 1.00 97.31 107 ILE A CA 1
ATOM 806 C C . ILE A 1 107 ? -7.132 -5.408 -5.689 1.00 97.31 107 ILE A C 1
ATOM 808 O O . ILE A 1 107 ? -7.990 -4.530 -5.586 1.00 97.31 107 ILE A O 1
ATOM 812 N N . VAL A 1 108 ? -5.861 -5.156 -5.988 1.00 98.19 108 VAL A N 1
ATOM 813 C CA . VAL A 1 108 ? -5.352 -3.829 -6.331 1.00 98.19 108 VAL A CA 1
ATOM 814 C C . VAL A 1 108 ? -5.281 -3.740 -7.850 1.00 98.19 108 VAL A C 1
ATOM 816 O O . VAL A 1 108 ? -4.541 -4.489 -8.479 1.00 98.19 108 VAL A O 1
ATOM 819 N N . THR A 1 109 ? -6.072 -2.859 -8.456 1.00 97.62 109 THR A N 1
ATOM 820 C CA . THR A 1 109 ? -6.266 -2.788 -9.913 1.00 97.62 109 THR A CA 1
ATOM 821 C C . THR A 1 109 ? -5.645 -1.521 -10.482 1.00 97.62 109 THR A C 1
ATOM 823 O O . THR A 1 109 ? -5.922 -0.423 -9.997 1.00 97.62 109 THR A O 1
ATOM 826 N N . HIS A 1 110 ? -4.839 -1.663 -11.531 1.00 95.88 110 HIS A N 1
ATOM 827 C CA . HIS A 1 110 ? -4.297 -0.557 -12.305 1.00 95.88 110 HIS A CA 1
ATOM 828 C C . HIS A 1 110 ? -5.330 -0.080 -13.321 1.00 95.88 110 HIS A C 1
ATOM 830 O O . HIS A 1 110 ? -5.811 -0.841 -14.159 1.00 95.88 110 HIS A O 1
ATOM 836 N N . ASN A 1 111 ? -5.652 1.203 -13.260 1.00 94.44 111 ASN A N 1
ATOM 837 C CA . ASN A 1 111 ? -6.636 1.837 -14.114 1.00 94.44 111 ASN A CA 1
ATOM 838 C C . ASN A 1 111 ? -6.041 3.084 -14.764 1.00 94.44 111 ASN A C 1
ATOM 840 O O . ASN A 1 111 ? -5.190 3.768 -14.193 1.00 94.44 111 ASN A O 1
ATOM 844 N N . HIS A 1 112 ? -6.545 3.413 -15.950 1.00 91.38 112 HIS A N 1
ATOM 845 C CA . HIS A 1 112 ? -6.186 4.628 -16.669 1.00 91.38 112 HIS A CA 1
ATOM 846 C C . HIS A 1 112 ? -7.438 5.456 -16.956 1.00 91.38 112 HIS A C 1
ATOM 848 O O . HIS A 1 112 ? -8.420 4.962 -17.508 1.00 91.38 112 HIS A O 1
ATOM 854 N N . SER A 1 113 ? -7.388 6.738 -16.607 1.00 87.19 113 SER A N 1
ATOM 855 C CA . SER A 1 113 ? -8.394 7.730 -16.968 1.00 87.19 113 SER A CA 1
ATOM 856 C C . SER A 1 113 ? -7.763 8.796 -17.849 1.00 87.19 113 SER A C 1
ATOM 858 O O . SER A 1 113 ? -6.729 9.357 -17.500 1.00 87.19 113 SER A O 1
ATOM 860 N N . THR A 1 114 ? -8.433 9.153 -18.943 1.00 84.88 114 THR A N 1
ATOM 861 C CA . THR A 1 114 ? -8.008 10.256 -19.820 1.00 84.88 114 THR A CA 1
ATOM 862 C C . THR A 1 114 ? -7.889 11.589 -19.079 1.00 84.88 114 THR A C 1
ATOM 864 O O . THR A 1 114 ? -7.022 12.391 -19.398 1.00 84.88 114 THR A O 1
ATOM 867 N N . LEU A 1 115 ? -8.735 11.814 -18.069 1.00 82.00 115 LEU A N 1
ATOM 868 C CA . LEU A 1 115 ? -8.767 13.045 -17.273 1.00 82.00 115 LEU A CA 1
ATOM 869 C C . LEU A 1 115 ? -7.865 12.981 -16.037 1.00 82.00 115 LEU A C 1
ATOM 871 O O . LEU A 1 115 ? -7.322 13.998 -15.621 1.00 82.00 115 LEU A O 1
ATOM 875 N N . ARG A 1 116 ? -7.759 11.806 -15.403 1.00 80.44 116 ARG A N 1
ATOM 876 C CA . ARG A 1 116 ? -7.108 11.648 -14.086 1.00 80.44 116 ARG A CA 1
ATOM 877 C C . ARG A 1 116 ? -5.792 10.864 -14.127 1.00 80.44 116 ARG A C 1
ATOM 879 O O . ARG A 1 116 ? -5.221 10.615 -13.069 1.00 80.44 116 ARG A O 1
ATOM 886 N N . GLY A 1 117 ? -5.333 10.479 -15.316 1.00 89.25 117 GLY A N 1
ATOM 887 C CA . GLY A 1 117 ? -4.116 9.701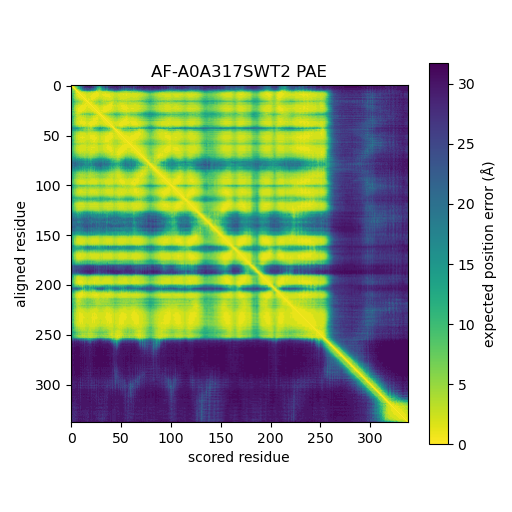 -15.528 1.00 89.25 117 GLY A CA 1
ATOM 888 C C . GLY A 1 117 ? -4.215 8.256 -15.032 1.00 89.25 117 GLY A C 1
ATOM 889 O O . GLY A 1 117 ? -5.307 7.711 -14.846 1.00 89.25 117 GLY A O 1
ATOM 890 N N . ASN A 1 118 ? -3.050 7.638 -14.833 1.00 93.12 118 ASN A N 1
ATOM 891 C CA . ASN A 1 118 ? -2.921 6.299 -14.260 1.00 93.12 118 ASN A CA 1
ATOM 892 C C . ASN A 1 118 ? -3.114 6.331 -12.740 1.00 93.12 118 ASN A C 1
ATOM 894 O O . ASN A 1 118 ? -2.591 7.213 -12.056 1.00 93.12 118 ASN A O 1
ATOM 898 N N . PHE A 1 119 ? -3.824 5.345 -12.205 1.00 95.62 119 PHE A N 1
ATOM 899 C CA . PHE A 1 119 ? -4.020 5.170 -10.771 1.00 95.62 119 PHE A CA 1
ATOM 900 C C . PHE A 1 119 ? -4.179 3.694 -10.419 1.00 95.62 119 PHE A C 1
ATOM 902 O O . PHE A 1 119 ? -4.600 2.890 -11.248 1.00 95.62 119 PHE A O 1
ATOM 909 N N . TRP A 1 120 ? -3.878 3.348 -9.173 1.00 97.75 120 TRP A N 1
ATOM 910 C CA . TRP A 1 120 ? -4.209 2.038 -8.618 1.00 97.75 120 TRP A CA 1
ATOM 911 C C . TRP A 1 120 ? -5.372 2.176 -7.654 1.00 97.75 120 TRP A C 1
ATOM 913 O O . TRP A 1 120 ? -5.465 3.161 -6.922 1.00 97.75 120 TRP A O 1
ATOM 923 N N . GLU A 1 121 ? -6.268 1.203 -7.658 1.00 97.25 121 GLU A N 1
ATOM 924 C CA . GLU A 1 121 ? -7.484 1.231 -6.859 1.00 97.25 121 GLU A CA 1
ATOM 925 C C . GLU A 1 121 ? -7.696 -0.100 -6.152 1.00 97.25 121 GLU A C 1
ATOM 927 O O . GLU A 1 121 ? -7.473 -1.162 -6.729 1.00 97.25 121 GLU A O 1
ATOM 932 N N . PHE A 1 122 ? -8.139 -0.036 -4.904 1.00 97.5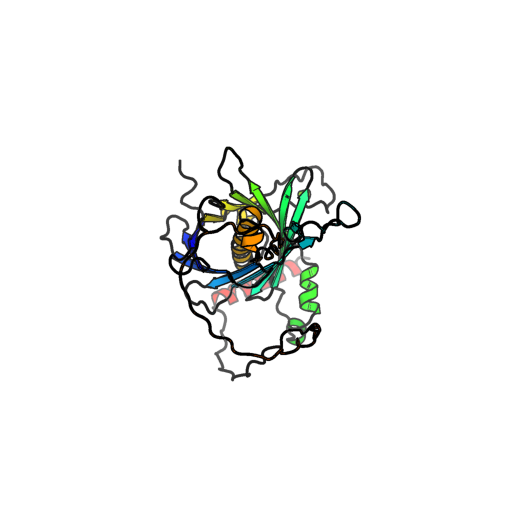6 122 PHE A N 1
ATOM 933 C CA . PHE A 1 122 ? -8.581 -1.195 -4.146 1.00 97.56 122 PHE A CA 1
ATOM 934 C C . PHE A 1 122 ? -9.775 -0.812 -3.279 1.00 97.56 122 PHE A C 1
ATOM 936 O O . PHE A 1 122 ? -9.990 0.363 -2.977 1.00 97.56 122 PHE A O 1
ATOM 943 N N . SER A 1 123 ? -10.539 -1.802 -2.833 1.00 95.31 123 SER A N 1
ATOM 944 C CA . SER A 1 123 ? -11.670 -1.557 -1.941 1.00 95.31 123 SER A CA 1
ATOM 945 C C . SER A 1 123 ? -11.676 -2.550 -0.794 1.00 95.31 123 SER A C 1
ATOM 947 O O . SER A 1 123 ? -11.380 -3.729 -0.994 1.00 95.31 123 SER A O 1
ATOM 949 N N . LEU A 1 124 ? -12.096 -2.093 0.380 1.00 93.56 124 LEU A N 1
ATOM 950 C CA . LEU A 1 124 ? -12.318 -2.917 1.566 1.00 93.56 124 LEU A CA 1
ATOM 951 C C . LEU A 1 124 ? -13.802 -2.920 1.933 1.00 93.56 124 LEU A C 1
ATOM 953 O O . LEU A 1 124 ? -14.483 -1.918 1.691 1.00 93.56 124 LEU A O 1
ATOM 957 N N . PRO A 1 125 ? -14.332 -4.023 2.486 1.00 90.81 125 PRO A N 1
ATOM 958 C CA . PRO A 1 125 ? -15.681 -4.014 3.028 1.00 90.81 125 PRO A CA 1
ATOM 959 C C . PRO A 1 125 ? -15.753 -3.025 4.198 1.00 90.81 125 PRO A C 1
ATOM 961 O O . PRO A 1 125 ? -14.814 -2.908 4.983 1.00 90.81 125 PRO A O 1
ATOM 964 N N . LYS A 1 126 ? -16.865 -2.293 4.305 1.00 90.75 126 LYS A N 1
ATOM 965 C CA . LYS A 1 126 ? -17.090 -1.390 5.441 1.00 90.75 126 LYS A CA 1
ATOM 966 C C . LYS A 1 126 ? -17.266 -2.166 6.748 1.00 90.75 126 LYS A C 1
ATOM 968 O O . LYS A 1 126 ? -16.824 -1.715 7.797 1.00 90.75 126 LYS A O 1
ATOM 973 N N . THR A 1 127 ? -17.868 -3.349 6.651 1.00 84.88 127 THR A N 1
ATOM 974 C CA . THR A 1 127 ? -18.040 -4.327 7.728 1.00 84.88 127 THR A CA 1
ATOM 975 C C . THR A 1 127 ? -17.248 -5.588 7.398 1.00 84.88 127 THR A C 1
ATOM 977 O O . THR A 1 127 ? -17.551 -6.283 6.427 1.00 84.88 127 THR A O 1
ATOM 980 N N . SER A 1 128 ? -16.214 -5.864 8.186 1.00 76.88 128 SER A N 1
ATOM 981 C CA . SER A 1 128 ? -15.300 -6.995 7.988 1.00 76.88 128 SER A CA 1
ATOM 982 C C . SER A 1 128 ? -15.698 -8.199 8.838 1.00 76.88 128 SER A C 1
ATOM 984 O O . SER A 1 128 ? -15.414 -9.335 8.458 1.00 76.88 128 SER A O 1
ATOM 986 N N . PHE A 1 129 ? -16.380 -7.966 9.962 1.00 74.56 129 PHE A N 1
ATOM 987 C CA . PHE A 1 129 ? -16.785 -9.015 10.887 1.00 74.56 129 PHE A CA 1
ATOM 988 C C . PHE A 1 129 ? -18.289 -9.243 10.780 1.00 74.56 129 PHE A C 1
ATOM 990 O O . PHE A 1 129 ? -19.112 -8.402 11.141 1.00 74.56 129 PHE A O 1
ATOM 997 N N . LEU A 1 130 ? -18.669 -10.407 10.256 1.00 70.06 130 LEU A N 1
ATOM 998 C CA . LEU A 1 130 ? -20.065 -10.820 10.288 1.00 70.06 130 LEU A CA 1
ATOM 999 C C . LEU A 1 130 ? -20.470 -11.157 11.730 1.00 70.06 130 LEU A C 1
ATOM 1001 O O . LEU A 1 130 ? -19.646 -11.656 12.503 1.00 70.06 130 LEU A O 1
ATOM 1005 N N . PRO A 1 131 ? -21.738 -10.912 12.105 1.00 70.75 131 PRO A N 1
ATOM 1006 C CA . PRO A 1 131 ? -22.228 -11.287 13.418 1.00 70.75 131 PRO A CA 1
ATOM 1007 C C . PRO A 1 131 ? -22.025 -12.794 13.643 1.00 70.75 131 PRO A C 1
ATOM 1009 O O . PRO A 1 131 ? -22.234 -13.589 12.719 1.00 70.75 131 PRO A O 1
ATOM 1012 N N . PRO A 1 132 ? -21.619 -13.203 14.857 1.00 70.12 132 PRO A N 1
ATOM 1013 C CA . PRO A 1 132 ? -21.379 -14.604 15.156 1.00 70.12 132 PRO A CA 1
ATOM 1014 C C . PRO A 1 132 ? -22.660 -15.415 14.938 1.00 70.12 132 PRO A C 1
ATOM 1016 O O . PRO A 1 132 ? -23.721 -15.081 15.464 1.00 70.12 132 PRO A O 1
ATOM 1019 N N . THR A 1 133 ? -22.563 -16.494 14.165 1.00 70.25 133 THR A N 1
ATOM 1020 C CA . THR A 1 133 ? -23.661 -17.445 13.976 1.00 70.25 133 THR A CA 1
ATOM 1021 C C . THR A 1 133 ? -23.617 -18.507 15.075 1.00 70.25 133 THR A C 1
ATOM 1023 O O . THR A 1 133 ? -22.547 -18.966 15.476 1.00 70.25 133 THR A O 1
ATOM 1026 N N . ALA A 1 134 ? -24.781 -18.952 15.560 1.00 76.75 134 ALA A N 1
ATOM 1027 C CA . ALA A 1 134 ? -24.855 -20.045 16.540 1.00 76.75 134 ALA A CA 1
ATOM 1028 C C . ALA A 1 134 ? -24.383 -21.400 15.960 1.00 76.75 134 ALA A C 1
ATOM 1030 O O . ALA A 1 134 ? -24.063 -22.331 16.700 1.00 76.75 134 ALA A O 1
ATOM 1031 N N . SER A 1 135 ? -24.315 -21.507 14.630 1.00 78.88 135 SER A N 1
ATOM 1032 C CA . SER A 1 135 ? -23.912 -22.698 13.885 1.00 78.88 135 SER A CA 1
ATOM 1033 C C . SER A 1 135 ? -22.470 -22.582 13.383 1.00 78.88 135 SER A C 1
ATOM 1035 O O . SER A 1 135 ? -22.131 -21.686 12.606 1.00 78.88 135 SER A O 1
ATOM 1037 N N . LYS A 1 136 ? -21.627 -23.550 13.772 1.00 70.31 136 LYS A N 1
ATOM 1038 C CA . LYS A 1 136 ? -20.252 -23.709 13.254 1.00 70.31 136 LYS A CA 1
ATOM 1039 C C . LYS A 1 136 ? -20.218 -24.022 11.755 1.00 70.31 136 LYS A C 1
ATOM 1041 O O . LYS A 1 136 ? -19.238 -23.693 11.093 1.00 70.31 136 LYS A O 1
ATOM 1046 N N . LEU A 1 137 ? -21.269 -24.660 11.235 1.00 72.19 137 LEU A N 1
ATOM 1047 C CA . LEU A 1 137 ? -21.397 -24.949 9.808 1.00 72.19 137 LEU A CA 1
ATOM 1048 C C . LEU A 1 137 ? -21.597 -23.649 9.021 1.00 72.19 137 LEU A C 1
ATOM 1050 O O . LEU A 1 137 ? -20.942 -23.443 8.002 1.00 72.19 137 LEU A O 1
ATOM 1054 N N . ASP A 1 138 ? -22.434 -22.749 9.542 1.00 66.06 138 ASP A N 1
ATOM 1055 C CA . ASP A 1 138 ? -22.736 -21.473 8.891 1.00 66.06 138 ASP A CA 1
ATOM 1056 C C . ASP A 1 138 ? -21.495 -20.584 8.849 1.00 66.06 138 ASP A C 1
ATOM 1058 O O . ASP A 1 138 ? -21.206 -20.014 7.801 1.00 66.06 138 ASP A O 1
ATOM 1062 N N . ALA A 1 139 ? -20.700 -20.562 9.925 1.00 63.97 139 ALA A N 1
ATOM 1063 C CA . ALA A 1 139 ? -19.437 -19.823 9.986 1.00 63.97 139 ALA A CA 1
ATOM 1064 C C . ALA A 1 139 ? -18.396 -20.314 8.956 1.00 63.97 139 ALA A C 1
ATOM 1066 O O . ALA A 1 139 ? -17.658 -19.514 8.388 1.00 63.97 139 ALA A O 1
ATOM 1067 N N . ALA A 1 140 ? -18.344 -21.623 8.681 1.00 64.62 140 ALA A N 1
ATOM 1068 C CA . ALA A 1 140 ? -17.422 -22.210 7.700 1.00 64.62 140 ALA A CA 1
ATOM 1069 C C . ALA A 1 140 ? -17.964 -22.194 6.253 1.00 64.62 140 ALA A C 1
ATOM 1071 O O . ALA A 1 140 ? -17.239 -22.514 5.302 1.00 64.62 140 ALA A O 1
ATOM 1072 N N . SER A 1 141 ? -19.242 -21.851 6.068 1.00 68.00 141 SER A N 1
ATOM 1073 C CA . SER A 1 141 ? -19.930 -21.988 4.787 1.00 68.00 141 SER A CA 1
ATOM 1074 C C . SER A 1 141 ? -19.441 -20.983 3.734 1.00 68.00 141 SER A C 1
ATOM 1076 O O . SER A 1 141 ? -19.076 -19.842 4.022 1.00 68.00 141 SER A O 1
ATOM 1078 N N . ALA A 1 142 ? -19.489 -21.383 2.459 1.00 60.53 142 ALA A N 1
ATOM 1079 C CA . ALA A 1 142 ? -19.274 -20.465 1.338 1.00 60.53 142 ALA A CA 1
ATOM 1080 C C . ALA A 1 142 ? -20.335 -19.348 1.292 1.00 60.53 142 ALA A C 1
ATOM 1082 O O . ALA A 1 142 ? -20.041 -18.257 0.817 1.00 60.53 142 ALA A O 1
ATOM 1083 N N . ALA A 1 143 ? -21.534 -19.585 1.839 1.00 60.84 143 ALA A N 1
ATOM 1084 C CA . ALA A 1 143 ? -22.583 -18.577 1.963 1.00 60.84 143 ALA A CA 1
ATOM 1085 C C . ALA A 1 143 ? -22.162 -17.409 2.874 1.00 60.84 143 ALA A C 1
ATOM 1087 O O . ALA A 1 143 ? -22.402 -16.257 2.525 1.00 60.84 143 ALA A O 1
ATOM 1088 N N . HIS A 1 144 ? -21.454 -17.685 3.975 1.00 62.16 144 HIS A N 1
ATOM 1089 C CA . HIS A 1 144 ? -20.900 -16.657 4.864 1.00 62.16 144 HIS A CA 1
ATOM 1090 C C . HIS A 1 144 ? -19.846 -15.789 4.157 1.00 62.16 144 HIS A C 1
ATOM 1092 O O . HIS A 1 144 ? -19.883 -14.565 4.247 1.00 62.16 144 HIS A O 1
ATOM 1098 N N . ARG A 1 145 ? -18.966 -16.399 3.351 1.00 62.38 145 ARG A N 1
ATOM 1099 C CA . ARG A 1 145 ? -18.000 -15.662 2.511 1.00 62.38 145 ARG A CA 1
ATOM 1100 C C . ARG A 1 145 ? -18.667 -14.884 1.373 1.00 62.38 145 ARG A C 1
ATOM 1102 O O . ARG A 1 145 ? -18.267 -13.760 1.092 1.00 62.38 145 ARG A O 1
ATOM 1109 N N . ASN A 1 146 ? -19.704 -15.438 0.748 1.00 64.69 146 ASN A N 1
ATOM 1110 C CA . ASN A 1 146 ? -20.454 -14.762 -0.313 1.00 64.69 146 ASN A CA 1
ATOM 1111 C C . ASN A 1 146 ? -21.263 -13.572 0.220 1.00 64.69 146 ASN A C 1
ATOM 1113 O O . ASN A 1 146 ? -21.374 -12.563 -0.475 1.00 64.69 146 ASN A O 1
ATOM 1117 N N . ALA A 1 147 ? -21.764 -13.634 1.458 1.00 65.12 147 ALA A N 1
ATOM 1118 C CA . ALA A 1 147 ? -22.454 -12.512 2.095 1.00 65.12 147 ALA A CA 1
ATOM 1119 C C . ALA A 1 147 ? -21.571 -11.251 2.164 1.00 65.12 147 ALA A C 1
ATOM 1121 O O . ALA A 1 147 ? -22.075 -10.146 1.975 1.00 65.12 147 ALA A O 1
ATOM 1122 N N . LEU A 1 148 ? -20.249 -11.410 2.328 1.00 67.25 148 LEU A N 1
ATOM 1123 C CA . LEU A 1 148 ? -19.291 -10.298 2.341 1.00 67.25 148 LEU A CA 1
ATOM 1124 C C . LEU A 1 148 ? -19.160 -9.581 0.986 1.00 67.25 148 LEU A C 1
ATOM 1126 O O . LEU A 1 148 ? -18.795 -8.406 0.942 1.00 67.25 148 LEU A O 1
ATOM 1130 N N . SER A 1 149 ? -19.450 -10.264 -0.127 1.00 68.94 149 SER A N 1
ATOM 1131 C CA . SER A 1 149 ? -19.291 -9.703 -1.479 1.00 68.94 149 SER A CA 1
ATOM 1132 C C . SER A 1 149 ? -20.314 -8.610 -1.807 1.00 68.94 149 SER A C 1
ATOM 1134 O O . SER A 1 149 ? -20.018 -7.707 -2.588 1.00 68.94 149 SER A O 1
ATOM 1136 N N . HIS A 1 150 ? -21.485 -8.654 -1.167 1.00 73.44 150 HIS A N 1
ATOM 1137 C CA . HIS A 1 150 ? -22.561 -7.678 -1.345 1.00 73.44 150 HIS A CA 1
ATOM 1138 C C . HIS A 1 150 ? -22.494 -6.514 -0.349 1.00 73.44 150 HIS A C 1
ATOM 1140 O O . HIS A 1 150 ? -23.288 -5.577 -0.448 1.00 73.44 150 HIS A O 1
ATOM 1146 N N . LEU A 1 151 ? -21.571 -6.561 0.617 1.00 80.81 151 LEU A N 1
ATOM 1147 C CA . LEU A 1 151 ? -21.452 -5.509 1.616 1.00 80.81 151 LEU A CA 1
ATOM 1148 C C . LEU A 1 151 ? -20.960 -4.203 0.981 1.00 80.81 151 LEU A C 1
ATOM 1150 O O . LEU A 1 151 ? -20.125 -4.234 0.070 1.00 80.81 151 LEU A O 1
ATOM 1154 N N . PRO A 1 152 ? -21.427 -3.043 1.481 1.00 87.69 152 PRO A N 1
ATOM 1155 C CA . PRO A 1 152 ? -20.873 -1.754 1.098 1.00 87.69 152 PRO A CA 1
ATOM 1156 C C . PRO A 1 152 ? -19.350 -1.753 1.236 1.00 87.69 152 PRO A C 1
ATOM 1158 O O . PRO A 1 152 ? -18.806 -2.278 2.210 1.00 87.69 152 PRO A O 1
ATOM 1161 N N . ARG A 1 153 ? -18.657 -1.140 0.273 1.00 91.12 153 ARG A N 1
ATOM 1162 C CA . ARG A 1 153 ? -17.192 -1.079 0.249 1.00 91.12 153 ARG A CA 1
ATOM 1163 C C . ARG A 1 153 ? -16.707 0.363 0.289 1.00 91.12 153 ARG A C 1
ATOM 1165 O O . ARG A 1 153 ? -17.285 1.232 -0.364 1.00 91.12 153 ARG A O 1
ATOM 1172 N N . ALA A 1 154 ? -15.641 0.610 1.036 1.00 94.06 154 ALA A N 1
ATOM 1173 C CA . ALA A 1 154 ? -14.851 1.828 0.924 1.00 94.06 154 ALA A CA 1
ATOM 1174 C C . ALA A 1 154 ? -13.790 1.615 -0.159 1.00 94.06 154 ALA A C 1
ATOM 1176 O O . ALA A 1 154 ? -13.136 0.572 -0.177 1.00 94.06 154 ALA A O 1
ATOM 1177 N N . THR A 1 155 ? -13.640 2.573 -1.072 1.00 95.88 155 THR A N 1
ATOM 1178 C CA . THR A 1 155 ? -12.691 2.475 -2.190 1.00 95.88 155 THR A CA 1
ATOM 1179 C C . THR A 1 155 ? -11.577 3.481 -2.011 1.00 95.88 155 THR A C 1
ATOM 1181 O O . THR A 1 155 ? -11.824 4.640 -1.689 1.00 95.88 155 THR A O 1
ATOM 1184 N N . PHE A 1 156 ? -10.355 3.032 -2.239 1.00 97.81 156 PHE A N 1
ATOM 1185 C CA . PHE A 1 156 ? -9.136 3.781 -2.019 1.00 97.81 156 PHE A CA 1
ATOM 1186 C C . PHE A 1 156 ? -8.327 3.818 -3.299 1.00 97.81 156 PHE A C 1
ATOM 1188 O O . PHE A 1 156 ? -8.276 2.840 -4.048 1.00 97.81 156 PHE A O 1
ATOM 1195 N N . ARG A 1 157 ? -7.692 4.957 -3.554 1.00 97.44 157 ARG A N 1
ATOM 1196 C CA . ARG A 1 157 ? -6.999 5.198 -4.810 1.00 97.44 157 ARG A CA 1
ATOM 1197 C C . ARG A 1 157 ? -5.625 5.787 -4.577 1.00 97.44 157 ARG A C 1
ATOM 1199 O O . ARG A 1 157 ? -5.518 6.896 -4.061 1.00 97.44 157 ARG A O 1
ATOM 1206 N N . TRP A 1 158 ? -4.611 5.072 -5.044 1.00 97.94 158 TRP A N 1
ATOM 1207 C CA . TRP A 1 158 ? -3.244 5.554 -5.144 1.00 97.94 158 TRP A CA 1
ATOM 1208 C C . TRP A 1 158 ? -3.043 6.294 -6.461 1.00 97.94 158 TRP A C 1
ATOM 1210 O O . TRP A 1 158 ? -3.319 5.765 -7.541 1.00 97.94 158 TRP A O 1
ATOM 1220 N N . ARG A 1 159 ? -2.522 7.514 -6.378 1.00 95.56 159 ARG A N 1
ATOM 1221 C CA . ARG A 1 159 ? -2.053 8.293 -7.524 1.00 95.56 159 ARG A CA 1
ATOM 1222 C C . ARG A 1 159 ? -0.590 8.648 -7.343 1.00 95.56 159 ARG A C 1
ATOM 1224 O O . ARG A 1 159 ? -0.152 8.920 -6.228 1.00 95.56 159 ARG A O 1
ATOM 1231 N N . LYS A 1 160 ? 0.137 8.675 -8.457 1.00 93.38 160 LYS A N 1
ATOM 1232 C CA . LYS A 1 160 ? 1.457 9.291 -8.519 1.00 93.38 160 LYS A CA 1
ATOM 1233 C C . LYS A 1 160 ? 1.284 10.806 -8.544 1.00 93.38 160 LYS A C 1
ATOM 1235 O O . LYS A 1 160 ? 0.581 11.334 -9.402 1.00 93.38 160 LYS A O 1
ATOM 1240 N N . GLU A 1 161 ? 1.922 11.480 -7.602 1.00 89.94 161 GLU A N 1
ATOM 1241 C CA . GLU A 1 161 ? 2.007 12.933 -7.525 1.00 89.94 161 GLU A CA 1
ATOM 1242 C C . GLU A 1 161 ? 3.471 13.376 -7.595 1.00 89.94 161 GLU A C 1
ATOM 1244 O O . GLU A 1 161 ? 4.406 12.590 -7.415 1.00 89.94 161 GLU A O 1
ATOM 1249 N N . GLY A 1 162 ? 3.667 14.660 -7.876 1.00 82.81 162 GLY A N 1
ATOM 1250 C CA . GLY A 1 162 ? 4.983 15.230 -8.128 1.00 82.81 162 GLY A CA 1
ATOM 1251 C C . GLY A 1 162 ? 5.488 14.995 -9.554 1.00 82.81 162 GLY A C 1
ATOM 1252 O O . GLY A 1 162 ? 4.776 14.460 -10.404 1.00 82.81 162 GLY A O 1
ATOM 1253 N N . GLY A 1 163 ? 6.699 15.465 -9.857 1.00 72.06 163 GLY A N 1
ATOM 1254 C CA . GLY A 1 163 ? 7.197 15.486 -11.232 1.00 72.06 163 GLY A CA 1
ATOM 1255 C C . GLY A 1 163 ? 8.582 16.109 -11.358 1.00 72.06 163 GLY A C 1
ATOM 1256 O O . GLY A 1 163 ? 9.417 15.970 -10.478 1.00 72.06 163 GLY A O 1
ATOM 1257 N N . VAL A 1 164 ? 8.835 16.817 -12.459 1.00 69.88 164 VAL A N 1
ATOM 1258 C CA . VAL A 1 164 ? 10.164 17.386 -12.768 1.00 69.88 164 VAL A CA 1
ATOM 1259 C C . VAL A 1 164 ? 10.612 18.437 -11.740 1.00 69.88 164 VAL A C 1
ATOM 1261 O O . VAL A 1 164 ? 11.803 18.609 -11.513 1.00 69.88 164 VAL A O 1
ATOM 1264 N N . LEU A 1 165 ? 9.660 19.129 -11.105 1.00 76.75 165 LEU A N 1
ATOM 1265 C CA . LEU A 1 165 ? 9.919 20.265 -10.209 1.00 76.75 165 LEU A CA 1
ATOM 1266 C C . LEU A 1 165 ? 9.658 19.962 -8.725 1.00 76.75 165 LEU A C 1
ATOM 1268 O O . LEU A 1 165 ? 9.909 20.812 -7.875 1.00 76.75 165 LEU A O 1
ATOM 1272 N N . SER A 1 166 ? 9.140 18.779 -8.391 1.00 79.31 166 SER A N 1
ATOM 1273 C CA . SER A 1 166 ? 8.813 18.405 -7.012 1.00 79.31 166 SER A CA 1
ATOM 1274 C C . SER A 1 166 ? 9.057 16.922 -6.783 1.00 79.31 166 SER A C 1
ATOM 1276 O O . SER A 1 166 ? 8.862 16.118 -7.693 1.00 79.31 166 SER A O 1
ATOM 1278 N N . LYS A 1 167 ? 9.416 16.553 -5.550 1.00 83.56 167 LYS A N 1
ATOM 1279 C CA . LYS A 1 167 ? 9.667 15.155 -5.178 1.00 83.56 167 LYS A CA 1
ATOM 1280 C C . LYS A 1 167 ? 8.502 14.264 -5.600 1.00 83.56 167 LYS A C 1
ATOM 1282 O O . LYS A 1 167 ? 7.338 14.615 -5.396 1.00 83.56 167 LYS A O 1
ATOM 1287 N N . SER A 1 168 ? 8.837 13.129 -6.203 1.00 87.31 168 SER A N 1
ATOM 1288 C CA . SER A 1 168 ? 7.843 12.122 -6.547 1.00 87.31 168 SER A CA 1
ATOM 1289 C C . SER A 1 168 ? 7.279 11.504 -5.272 1.00 87.31 168 SER A C 1
ATOM 1291 O O . SER A 1 168 ? 8.028 11.138 -4.367 1.00 87.31 168 SER A O 1
ATOM 1293 N N . MET A 1 169 ? 5.958 11.379 -5.204 1.00 92.44 169 MET A N 1
ATOM 1294 C CA . MET A 1 169 ? 5.266 10.762 -4.075 1.00 92.44 169 MET A CA 1
ATOM 1295 C C . MET A 1 169 ? 4.050 9.977 -4.555 1.00 92.44 169 MET A C 1
ATOM 1297 O O . MET A 1 169 ? 3.547 10.194 -5.661 1.00 92.44 169 MET A O 1
ATOM 1301 N N . LEU A 1 170 ? 3.545 9.086 -3.710 1.00 95.06 170 LEU A N 1
ATOM 1302 C CA . LEU A 1 170 ? 2.228 8.486 -3.886 1.00 95.06 170 LEU A CA 1
ATOM 1303 C C . LEU A 1 170 ? 1.249 9.087 -2.899 1.00 95.06 170 LEU A C 1
ATOM 1305 O O . LEU A 1 170 ? 1.570 9.224 -1.725 1.00 95.06 170 LEU A O 1
ATOM 1309 N N . ARG A 1 171 ? 0.034 9.380 -3.356 1.00 96.69 171 ARG A N 1
ATOM 1310 C CA . ARG A 1 171 ? -1.076 9.775 -2.488 1.00 96.69 171 ARG A CA 1
ATOM 1311 C C . ARG A 1 171 ? -2.193 8.754 -2.579 1.00 96.69 171 ARG A C 1
ATOM 1313 O O . ARG A 1 171 ? -2.673 8.470 -3.676 1.00 96.69 171 ARG A O 1
ATOM 1320 N N . CYS A 1 172 ? -2.619 8.242 -1.430 1.00 98.06 172 CYS A N 1
ATOM 1321 C CA . CYS A 1 172 ? -3.824 7.440 -1.292 1.00 98.06 172 CYS A CA 1
ATOM 1322 C C . CYS A 1 172 ? -4.979 8.311 -0.816 1.00 98.06 172 CYS A C 1
ATOM 1324 O O . CYS A 1 172 ? -4.866 9.006 0.200 1.00 98.06 172 CYS A O 1
ATOM 1326 N N . SER A 1 173 ? -6.112 8.228 -1.505 1.00 97.44 173 SER A N 1
ATOM 1327 C CA . SER A 1 173 ? -7.345 8.890 -1.093 1.00 97.44 173 SER A CA 1
ATOM 1328 C C . SER A 1 173 ? -8.502 7.909 -0.966 1.00 97.44 173 SER A C 1
ATOM 1330 O O . SER A 1 173 ? -8.664 7.035 -1.816 1.00 97.44 173 SER A O 1
ATOM 1332 N N . LEU A 1 174 ? -9.347 8.104 0.048 1.00 96.75 174 LEU A N 1
ATOM 1333 C CA . LEU A 1 174 ? -10.700 7.559 0.084 1.00 96.75 174 LEU A CA 1
ATOM 1334 C C . LEU A 1 174 ? -11.512 8.231 -1.029 1.00 96.75 174 LEU A C 1
ATOM 1336 O O . LEU A 1 174 ? -11.662 9.454 -1.052 1.00 96.75 174 LEU A O 1
ATOM 1340 N N . VAL A 1 175 ? -12.005 7.428 -1.966 1.00 93.62 175 VAL A N 1
ATOM 1341 C CA . VAL A 1 175 ? -12.762 7.895 -3.124 1.00 93.62 175 VAL A CA 1
ATOM 1342 C C . VAL A 1 175 ? -14.189 8.209 -2.698 1.00 93.62 175 VAL A C 1
ATOM 1344 O O . VAL A 1 175 ? -14.889 7.359 -2.144 1.00 93.62 175 VAL A O 1
ATOM 1347 N N . SER A 1 176 ? -14.634 9.426 -2.995 1.00 89.12 176 SER A N 1
ATOM 1348 C CA . SER A 1 176 ? -16.018 9.830 -2.752 1.00 89.12 176 SER A CA 1
ATOM 1349 C C . SER A 1 176 ? -16.987 9.009 -3.616 1.00 89.12 176 SER A C 1
ATOM 1351 O O . SER A 1 176 ? -16.686 8.767 -4.791 1.00 89.12 176 SER A O 1
ATOM 1353 N N . PRO A 1 177 ? -18.178 8.627 -3.111 1.00 82.75 177 PRO A N 1
ATOM 1354 C CA . PRO A 1 177 ? -19.206 7.936 -3.896 1.00 82.75 177 PRO A CA 1
ATOM 1355 C C . PRO A 1 177 ? -19.522 8.601 -5.245 1.00 82.75 177 PRO A C 1
ATOM 1357 O O . PRO A 1 177 ? -19.784 7.911 -6.228 1.00 82.75 177 PRO A O 1
ATOM 1360 N N . ALA A 1 178 ? -19.434 9.933 -5.330 1.00 76.25 178 ALA A N 1
ATOM 1361 C CA . ALA A 1 178 ? -19.652 10.678 -6.572 1.00 76.25 178 ALA A CA 1
ATOM 1362 C C . ALA A 1 178 ? -18.563 10.428 -7.640 1.00 76.25 178 ALA A C 1
ATOM 1364 O O . ALA A 1 178 ? -18.821 10.548 -8.838 1.00 76.25 178 ALA A O 1
ATOM 1365 N N . ASN A 1 179 ? -17.351 10.053 -7.221 1.00 80.19 179 ASN A N 1
ATOM 1366 C CA . ASN A 1 179 ? -16.185 9.824 -8.080 1.00 80.19 179 ASN A CA 1
ATOM 1367 C C . ASN A 1 179 ? -15.983 8.351 -8.479 1.00 80.19 179 ASN A C 1
ATOM 1369 O O . ASN A 1 179 ? -15.046 8.050 -9.223 1.00 80.19 179 ASN A O 1
ATOM 1373 N N . LEU A 1 180 ? -16.845 7.447 -8.004 1.00 77.19 180 LEU A N 1
ATOM 1374 C CA . LEU A 1 180 ? -16.818 6.011 -8.309 1.00 77.19 180 LEU A CA 1
ATOM 1375 C C . LEU A 1 180 ? -17.452 5.653 -9.664 1.00 77.19 180 LEU A C 1
ATOM 1377 O O . LEU A 1 180 ? -17.406 4.499 -10.063 1.00 77.19 180 LEU A O 1
ATOM 1381 N N . GLY A 1 181 ? -18.055 6.613 -10.377 1.00 64.81 181 GLY A N 1
ATOM 1382 C CA . GLY A 1 181 ? -18.608 6.413 -11.727 1.00 64.81 181 GLY A CA 1
ATOM 1383 C C . GLY A 1 181 ? -19.901 5.586 -11.805 1.00 64.81 181 GLY A C 1
ATOM 1384 O O . GLY A 1 181 ? -20.579 5.637 -12.825 1.00 64.81 181 GLY A O 1
ATOM 1385 N N . ASN A 1 182 ? -20.280 4.899 -10.722 1.00 58.03 182 ASN A N 1
ATOM 1386 C CA . ASN A 1 182 ? -21.340 3.882 -10.709 1.00 58.03 182 ASN A CA 1
ATOM 1387 C C . ASN A 1 182 ? -22.642 4.328 -10.009 1.00 58.03 182 ASN A C 1
ATOM 1389 O O . ASN A 1 182 ? -23.538 3.513 -9.802 1.00 58.03 182 ASN A O 1
ATOM 139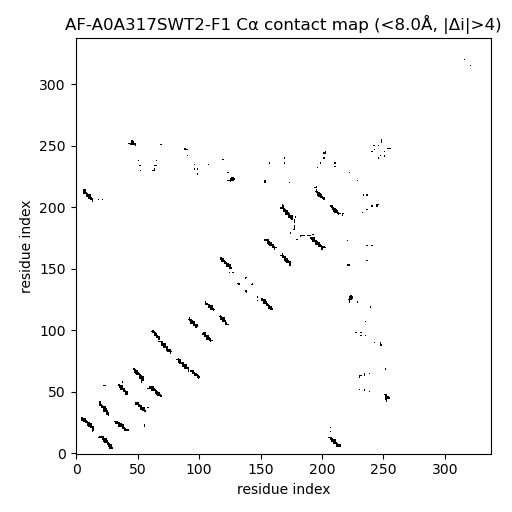3 N N . GLY A 1 183 ? -22.757 5.599 -9.609 1.00 54.88 183 GLY A N 1
ATOM 1394 C CA . GLY A 1 183 ? -23.919 6.128 -8.884 1.00 54.88 183 GLY A CA 1
ATOM 1395 C C . GLY A 1 183 ? -24.617 7.275 -9.622 1.00 54.88 183 GLY A C 1
ATOM 1396 O O . GLY A 1 183 ? -23.965 7.994 -10.385 1.00 54.88 183 GLY A O 1
ATOM 1397 N N . PRO A 1 184 ? -25.928 7.498 -9.392 1.00 52.53 184 PRO A N 1
ATOM 1398 C CA . PRO A 1 184 ? -26.604 8.683 -9.904 1.00 52.53 184 PRO A CA 1
ATOM 1399 C C . PRO A 1 184 ? -25.874 9.923 -9.384 1.00 52.53 184 PRO A C 1
ATOM 1401 O O . PRO A 1 184 ? -25.717 10.089 -8.172 1.00 52.53 184 PRO A O 1
ATOM 1404 N N . LYS A 1 185 ? -25.409 10.782 -10.301 1.00 56.62 185 LYS A N 1
ATOM 1405 C CA . LYS A 1 185 ? -24.788 12.071 -9.975 1.00 56.62 185 LYS A CA 1
ATOM 1406 C C . LYS A 1 185 ? -25.817 12.922 -9.230 1.00 56.62 185 LYS A C 1
ATOM 1408 O O . LYS A 1 185 ? -26.613 13.620 -9.851 1.00 56.62 185 LYS A O 1
ATOM 1413 N N . ARG A 1 186 ? -25.851 12.832 -7.899 1.00 53.19 186 ARG A N 1
ATOM 1414 C CA . ARG A 1 186 ? -26.718 13.687 -7.087 1.00 53.19 186 ARG A CA 1
ATOM 1415 C C . ARG A 1 186 ? -26.182 15.110 -7.181 1.00 53.19 186 ARG A C 1
ATOM 1417 O O . ARG A 1 186 ? -25.069 15.387 -6.734 1.00 53.19 186 ARG A O 1
ATOM 1424 N N . ALA A 1 187 ? -26.971 15.998 -7.780 1.00 40.62 187 ALA A N 1
ATOM 1425 C CA . ALA A 1 187 ? -26.690 17.425 -7.794 1.00 40.62 187 ALA A CA 1
ATOM 1426 C C . ALA A 1 187 ? -26.527 17.915 -6.341 1.00 40.62 187 ALA A C 1
ATOM 1428 O O . ALA A 1 187 ? -27.437 17.754 -5.533 1.00 40.62 187 ALA A O 1
ATOM 1429 N N . GLY A 1 188 ? -25.342 18.433 -6.000 1.00 48.09 188 GLY A N 1
ATOM 1430 C CA . GLY A 1 188 ? -25.004 18.939 -4.660 1.00 48.09 188 GLY A CA 1
ATOM 1431 C C . GLY A 1 188 ? -24.143 18.021 -3.778 1.00 48.09 188 GLY A C 1
ATOM 1432 O O . GLY A 1 188 ? -23.677 18.465 -2.736 1.00 48.09 188 GLY A O 1
ATOM 1433 N N . GLY A 1 189 ? -23.870 16.777 -4.186 1.00 52.09 189 GLY A N 1
ATOM 1434 C CA . GLY A 1 189 ? -23.049 15.821 -3.426 1.00 52.09 189 GLY A CA 1
ATOM 1435 C C . GLY A 1 189 ? -21.588 15.760 -3.879 1.00 52.09 189 GLY A C 1
ATOM 1436 O O . GLY A 1 189 ? -21.134 14.702 -4.299 1.00 52.09 189 GLY A O 1
ATOM 1437 N N . ASN A 1 190 ? -20.855 16.875 -3.838 1.00 63.41 190 ASN A N 1
ATOM 1438 C CA . ASN A 1 190 ? -19.437 16.925 -4.227 1.00 63.41 190 ASN A CA 1
ATOM 1439 C C . ASN A 1 190 ? -18.519 16.848 -2.999 1.00 63.41 190 ASN A C 1
ATOM 1441 O O . ASN A 1 190 ? -17.722 17.756 -2.765 1.00 63.41 190 ASN A O 1
ATOM 1445 N N . GLU A 1 191 ? -18.614 15.786 -2.194 1.00 76.81 191 GLU A N 1
ATOM 1446 C CA . GLU A 1 191 ? -17.521 15.529 -1.250 1.00 76.81 191 GLU A CA 1
ATOM 1447 C C . GLU A 1 191 ? -16.271 15.161 -2.070 1.00 76.81 191 GLU A C 1
ATOM 1449 O O . GLU A 1 191 ? -16.362 14.273 -2.929 1.00 76.81 191 GLU A O 1
ATOM 1454 N N . PRO A 1 192 ? -15.134 15.861 -1.900 1.00 87.44 192 PRO A N 1
ATOM 1455 C CA . PRO A 1 192 ? -13.908 15.525 -2.611 1.00 87.44 192 PRO A CA 1
ATOM 1456 C C . PRO A 1 192 ? -13.342 14.187 -2.122 1.00 87.44 192 PRO A C 1
ATOM 1458 O O . PRO A 1 192 ? -13.676 13.711 -1.039 1.00 87.44 192 PRO A O 1
ATOM 1461 N N . ASP A 1 193 ? -12.447 13.591 -2.912 1.00 91.88 193 ASP A N 1
ATOM 1462 C CA . ASP A 1 193 ? -11.657 12.453 -2.434 1.00 91.88 193 ASP A CA 1
ATOM 1463 C C . ASP A 1 193 ? -10.836 12.906 -1.205 1.00 91.88 193 ASP A C 1
ATOM 1465 O O . ASP A 1 193 ? -10.199 13.964 -1.231 1.00 91.88 193 ASP A O 1
ATOM 1469 N N . ILE A 1 194 ? -10.845 12.124 -0.125 1.00 94.69 194 ILE A N 1
ATOM 1470 C CA . ILE A 1 194 ? -10.185 12.487 1.139 1.00 94.69 194 ILE A CA 1
ATOM 1471 C C . ILE A 1 194 ? -8.799 11.835 1.179 1.00 94.69 194 ILE A C 1
ATOM 1473 O O . ILE A 1 194 ? -8.726 10.610 1.102 1.00 94.69 194 ILE A O 1
ATOM 1477 N N . PRO A 1 195 ? -7.689 12.582 1.319 1.00 95.94 195 PRO A N 1
ATOM 1478 C CA . PRO A 1 195 ? -6.363 11.983 1.452 1.00 95.94 195 PRO A CA 1
ATOM 1479 C C . PRO A 1 195 ? -6.249 11.219 2.773 1.00 95.94 195 PRO A C 1
ATOM 1481 O O . PRO A 1 195 ? -6.554 11.758 3.833 1.00 95.94 195 PRO A O 1
ATOM 1484 N N . ILE A 1 196 ? -5.793 9.973 2.723 1.00 97.06 196 ILE A N 1
ATOM 1485 C CA . ILE A 1 196 ? -5.649 9.123 3.915 1.00 97.06 196 ILE A CA 1
ATOM 1486 C C . ILE A 1 196 ? -4.217 8.654 4.145 1.00 97.06 196 ILE A C 1
ATOM 1488 O O . ILE A 1 196 ? -3.861 8.382 5.287 1.00 97.06 196 ILE A O 1
ATOM 1492 N N . ALA A 1 197 ? -3.391 8.613 3.099 1.00 97.56 197 ALA A N 1
ATOM 1493 C CA . ALA A 1 197 ? -1.977 8.319 3.236 1.00 97.56 197 ALA A CA 1
ATOM 1494 C C . ALA A 1 197 ? -1.147 8.969 2.127 1.00 97.56 197 ALA A C 1
ATOM 1496 O O . ALA A 1 197 ? -1.647 9.201 1.021 1.00 97.56 197 ALA A O 1
ATOM 1497 N N . THR A 1 198 ? 0.127 9.206 2.407 1.00 96.75 198 THR A N 1
ATOM 1498 C CA . THR A 1 198 ? 1.151 9.513 1.405 1.00 96.75 198 THR A CA 1
ATOM 1499 C C . THR A 1 198 ? 2.333 8.576 1.565 1.00 96.75 198 THR A C 1
ATOM 1501 O O . THR A 1 198 ? 2.578 8.060 2.649 1.00 96.75 198 THR A O 1
ATOM 1504 N N . PHE A 1 199 ? 3.061 8.341 0.481 1.00 95.50 199 PHE A N 1
ATOM 1505 C CA . PHE A 1 199 ? 4.355 7.679 0.504 1.00 95.50 199 PHE A CA 1
ATOM 1506 C C . PHE A 1 199 ? 5.353 8.587 -0.209 1.00 95.50 199 PHE A C 1
ATOM 1508 O O . PHE A 1 199 ? 5.181 8.896 -1.389 1.00 95.50 199 PHE A O 1
ATOM 1515 N N . GLU A 1 200 ? 6.361 9.051 0.519 1.00 92.44 200 GLU A N 1
ATOM 1516 C CA . GLU A 1 200 ? 7.395 9.961 0.032 1.00 92.44 200 GLU A CA 1
ATOM 1517 C C . GLU A 1 200 ? 8.767 9.280 -0.016 1.00 92.44 200 GLU A C 1
ATOM 1519 O O . GLU A 1 200 ? 9.019 8.278 0.653 1.00 92.44 200 GLU A O 1
ATOM 1524 N N . GLY A 1 201 ? 9.685 9.840 -0.810 1.00 84.44 201 GLY A N 1
ATOM 1525 C CA . GLY A 1 201 ? 11.050 9.321 -0.945 1.00 84.44 201 GLY A CA 1
ATOM 1526 C C . GLY A 1 201 ? 11.201 8.166 -1.937 1.00 84.44 201 GLY A C 1
ATOM 1527 O O . GLY A 1 201 ? 12.264 7.547 -1.976 1.00 84.44 201 GLY A O 1
ATOM 1528 N N . LEU A 1 202 ? 10.177 7.897 -2.756 1.00 76.00 202 LEU A N 1
ATOM 1529 C CA . LEU A 1 202 ? 10.238 6.887 -3.812 1.00 76.00 202 LEU A CA 1
ATOM 1530 C C . LEU A 1 202 ? 11.208 7.291 -4.926 1.00 76.00 202 LEU A C 1
ATOM 1532 O O . LEU A 1 202 ? 11.224 8.440 -5.357 1.00 76.00 202 LEU A O 1
ATOM 1536 N N . GLY A 1 203 ? 11.975 6.327 -5.437 1.00 63.56 203 GLY A N 1
ATOM 1537 C CA . GLY A 1 203 ? 12.863 6.508 -6.594 1.00 63.56 203 GLY A CA 1
ATOM 1538 C C . GLY A 1 203 ? 14.181 7.234 -6.299 1.00 63.56 203 GLY A C 1
ATOM 1539 O O . GLY A 1 203 ? 15.164 6.990 -6.991 1.00 63.56 203 GLY A O 1
ATOM 1540 N N . ASP A 1 204 ? 14.239 8.047 -5.242 1.00 59.25 204 ASP A N 1
ATOM 1541 C CA . ASP A 1 204 ? 15.420 8.853 -4.902 1.00 59.25 204 ASP A CA 1
ATOM 1542 C C . ASP A 1 204 ? 16.449 8.088 -4.048 1.00 59.25 204 ASP A C 1
ATOM 1544 O O . ASP A 1 204 ? 17.621 8.462 -3.979 1.00 59.25 204 ASP A O 1
ATOM 1548 N N . ARG A 1 205 ? 16.023 7.026 -3.347 1.00 56.50 205 ARG A N 1
ATOM 1549 C CA . ARG A 1 205 ? 16.849 6.294 -2.377 1.00 56.50 205 ARG A CA 1
ATOM 1550 C C . ARG A 1 205 ? 16.555 4.790 -2.408 1.00 56.50 205 ARG A C 1
ATOM 1552 O O . ARG A 1 205 ? 15.428 4.375 -2.650 1.00 56.50 205 ARG A O 1
ATOM 1559 N N . LYS A 1 206 ? 17.590 3.977 -2.159 1.00 66.12 206 LYS A N 1
ATOM 1560 C CA . LYS A 1 206 ? 17.687 2.505 -2.304 1.00 66.12 206 LYS A CA 1
ATOM 1561 C C . LYS A 1 206 ? 16.698 1.700 -1.428 1.00 66.12 206 LYS A C 1
ATOM 1563 O O . LYS A 1 206 ? 17.140 0.894 -0.624 1.00 66.12 206 LYS A O 1
ATOM 1568 N N . GLY A 1 207 ? 15.386 1.905 -1.559 1.00 69.31 207 GLY A N 1
ATOM 1569 C CA . GLY A 1 207 ? 14.343 1.240 -0.763 1.00 69.31 207 GLY A CA 1
ATOM 1570 C C . GLY A 1 207 ? 13.974 1.947 0.548 1.00 69.31 207 GLY A C 1
ATOM 1571 O O . GLY A 1 207 ? 13.352 1.331 1.410 1.00 69.31 207 GLY A O 1
ATOM 1572 N N . THR A 1 208 ? 14.361 3.215 0.719 1.00 85.69 208 THR A N 1
ATOM 1573 C CA . THR A 1 208 ? 13.953 4.039 1.872 1.00 85.69 208 THR A CA 1
ATOM 1574 C C . THR A 1 208 ? 12.807 4.965 1.497 1.00 85.69 208 THR A C 1
ATOM 1576 O O . THR A 1 208 ? 12.744 5.418 0.358 1.00 85.69 208 THR A O 1
ATOM 1579 N N . GLY A 1 209 ? 11.996 5.356 2.468 1.00 91.88 209 GLY A N 1
ATOM 1580 C CA . GLY A 1 209 ? 10.953 6.359 2.294 1.00 91.88 209 GLY A CA 1
ATOM 1581 C C . GLY A 1 209 ? 10.041 6.407 3.509 1.00 91.88 209 GLY A C 1
ATOM 1582 O O . GLY A 1 209 ? 10.211 5.610 4.430 1.00 91.88 209 GLY A O 1
ATOM 1583 N N . ASP A 1 210 ? 9.084 7.324 3.491 1.00 94.44 210 ASP A N 1
ATOM 1584 C CA . ASP A 1 210 ? 8.201 7.583 4.626 1.00 94.44 210 ASP A CA 1
ATOM 1585 C C . ASP A 1 210 ? 6.746 7.429 4.183 1.00 94.44 210 ASP A C 1
ATOM 1587 O O . ASP A 1 210 ? 6.305 8.107 3.251 1.00 94.44 210 ASP A O 1
ATOM 1591 N N . ILE A 1 211 ? 6.008 6.516 4.821 1.00 96.19 211 ILE A N 1
ATOM 1592 C CA . ILE A 1 211 ? 4.564 6.367 4.621 1.00 96.19 211 ILE A CA 1
ATOM 1593 C C . ILE A 1 211 ? 3.840 7.063 5.770 1.00 96.19 211 ILE A C 1
ATOM 1595 O O . ILE A 1 211 ? 3.883 6.594 6.905 1.00 96.19 211 ILE A O 1
ATOM 1599 N N . THR A 1 212 ? 3.142 8.150 5.468 1.00 96.19 212 THR A N 1
ATOM 1600 C CA . THR A 1 212 ? 2.386 8.938 6.448 1.00 96.19 212 THR A CA 1
ATOM 1601 C C . THR A 1 212 ? 0.909 8.589 6.359 1.00 96.19 212 THR A C 1
ATOM 1603 O O . THR A 1 212 ? 0.349 8.591 5.263 1.00 96.19 212 THR A O 1
ATOM 1606 N N . ILE A 1 213 ? 0.253 8.327 7.493 1.00 95.31 213 ILE A N 1
ATOM 1607 C CA . ILE A 1 213 ? -1.190 8.046 7.561 1.00 95.31 213 ILE A CA 1
ATOM 1608 C C . ILE A 1 213 ? -1.913 9.203 8.257 1.00 95.31 213 ILE A C 1
ATOM 1610 O O . ILE A 1 213 ? -1.661 9.512 9.419 1.00 95.31 213 ILE A O 1
ATOM 1614 N N . TYR A 1 214 ? -2.881 9.820 7.578 1.00 94.12 214 TYR A N 1
ATOM 1615 C CA . TYR A 1 214 ? -3.645 10.947 8.117 1.00 94.12 214 TYR A CA 1
ATOM 1616 C C . TYR A 1 214 ? -4.760 10.469 9.056 1.00 94.12 214 TYR A C 1
ATOM 1618 O O . TYR A 1 214 ? -5.928 10.383 8.669 1.00 94.12 214 TYR A O 1
ATOM 1626 N N . GLN A 1 215 ? -4.419 10.190 10.318 1.00 87.56 215 GLN A N 1
ATOM 1627 C CA . GLN A 1 215 ? -5.373 9.754 11.353 1.00 87.56 215 GLN A CA 1
ATOM 1628 C C . GLN A 1 215 ? -6.612 10.656 11.469 1.00 87.56 215 GLN A C 1
ATOM 1630 O O . GLN A 1 215 ? -7.730 10.163 11.620 1.00 87.56 215 GLN A O 1
ATOM 1635 N N . SER A 1 216 ? -6.445 11.974 11.329 1.00 86.69 216 SER A N 1
ATOM 1636 C CA . SER A 1 216 ? -7.551 12.939 11.367 1.00 86.69 216 SER A CA 1
ATOM 1637 C C . SER A 1 216 ? -8.605 12.702 10.279 1.00 86.69 216 SER A C 1
ATOM 1639 O O . SER A 1 216 ? -9.768 13.056 10.479 1.00 86.69 216 SER A O 1
ATOM 1641 N N . ASN A 1 217 ? -8.220 12.073 9.166 1.00 90.12 217 ASN A N 1
ATOM 1642 C CA . ASN A 1 217 ? -9.096 11.703 8.061 1.00 90.12 217 ASN A CA 1
ATOM 1643 C C . ASN A 1 217 ? -9.631 10.271 8.188 1.00 90.12 217 ASN A C 1
ATOM 1645 O O . ASN A 1 217 ? -10.717 9.998 7.677 1.00 90.12 217 ASN A O 1
ATOM 1649 N N . LEU A 1 218 ? -8.953 9.386 8.933 1.00 88.88 218 LEU A N 1
ATOM 1650 C CA . LEU A 1 218 ? -9.433 8.020 9.188 1.00 88.88 218 LEU A CA 1
ATOM 1651 C C . LEU A 1 218 ? -10.789 7.987 9.905 1.00 88.88 218 LEU A C 1
ATOM 1653 O O . LEU A 1 218 ? -11.559 7.063 9.692 1.00 88.88 218 LEU A O 1
ATOM 1657 N N . LYS A 1 219 ? -11.154 9.029 10.664 1.00 87.44 219 LYS A N 1
ATOM 1658 C CA . LYS A 1 219 ? -12.495 9.148 11.275 1.00 87.44 219 LYS A CA 1
ATOM 1659 C C . LYS A 1 219 ? -13.652 9.196 10.266 1.00 87.44 219 LYS A C 1
ATOM 1661 O O . LYS A 1 219 ? -14.799 9.012 10.651 1.00 87.44 219 LYS A O 1
ATOM 1666 N N . ARG A 1 220 ? -13.363 9.507 8.996 1.00 88.69 220 ARG A N 1
ATOM 1667 C CA . ARG A 1 220 ? -14.331 9.495 7.884 1.00 88.69 220 ARG A CA 1
ATOM 1668 C C . ARG A 1 220 ? -14.298 8.182 7.103 1.00 88.69 220 ARG A C 1
ATOM 1670 O O . ARG A 1 220 ? -15.114 7.975 6.211 1.00 88.69 220 ARG A O 1
ATOM 1677 N N . VAL A 1 221 ? -13.327 7.319 7.397 1.00 92.25 221 VAL A N 1
ATOM 1678 C CA . VAL A 1 221 ? -13.190 6.016 6.762 1.00 92.25 221 VAL A CA 1
ATOM 1679 C C . VAL A 1 221 ? -14.095 5.040 7.500 1.00 92.25 221 VAL A C 1
ATOM 1681 O O . VAL A 1 221 ? -13.821 4.625 8.619 1.00 92.25 221 VAL A O 1
ATOM 1684 N N . GLU A 1 222 ? -15.187 4.663 6.849 1.00 89.69 222 GLU A N 1
ATOM 1685 C CA . GLU A 1 222 ? -16.121 3.658 7.353 1.00 89.69 222 GLU A CA 1
ATOM 1686 C C . GLU A 1 222 ? -15.593 2.247 7.051 1.00 89.69 222 GLU A C 1
ATOM 1688 O O . GLU A 1 222 ? -16.178 1.529 6.250 1.00 89.69 222 GLU A O 1
ATOM 1693 N N . VAL A 1 223 ? -14.450 1.868 7.625 1.00 92.31 223 VAL A N 1
ATOM 1694 C CA . VAL A 1 223 ? -13.918 0.496 7.569 1.00 92.31 223 VAL A CA 1
ATOM 1695 C C . VAL A 1 223 ? -13.740 -0.001 8.993 1.00 92.31 223 VAL A C 1
ATOM 1697 O O . VAL A 1 223 ? -13.070 0.639 9.796 1.00 92.31 223 VAL A O 1
ATOM 1700 N N . GLU A 1 224 ? -14.353 -1.139 9.296 1.00 90.25 224 GLU A N 1
ATOM 1701 C CA . GLU A 1 224 ? -14.320 -1.747 10.625 1.00 90.25 224 GLU A CA 1
ATOM 1702 C C . GLU A 1 224 ? -12.922 -2.267 10.997 1.00 90.25 224 GLU A C 1
ATOM 1704 O O . GLU A 1 224 ? -12.435 -2.024 12.100 1.00 90.25 224 GLU A O 1
ATOM 1709 N N . ASP A 1 225 ? -12.248 -2.941 10.063 1.00 91.12 225 ASP A N 1
ATOM 1710 C CA . ASP A 1 225 ? -10.892 -3.456 10.263 1.00 91.12 225 ASP A CA 1
ATOM 1711 C C . ASP A 1 225 ? -9.828 -2.410 9.889 1.00 91.12 225 ASP A C 1
ATOM 1713 O O . ASP A 1 225 ? -9.271 -2.398 8.786 1.00 91.12 225 ASP A O 1
ATOM 1717 N N . LEU A 1 226 ? -9.549 -1.501 10.827 1.00 92.75 226 LEU A N 1
ATOM 1718 C CA . LEU A 1 226 ? -8.518 -0.472 10.657 1.00 92.75 226 LEU A CA 1
ATOM 1719 C C . LEU A 1 226 ? -7.102 -1.056 10.583 1.00 92.75 226 LEU A C 1
ATOM 1721 O O . LEU A 1 226 ? -6.237 -0.464 9.935 1.00 92.75 226 LEU A O 1
ATOM 1725 N N . LYS A 1 227 ? -6.856 -2.213 11.211 1.00 93.31 227 LYS A N 1
ATOM 1726 C CA . LYS A 1 227 ? -5.541 -2.858 11.159 1.00 93.31 227 LYS A CA 1
ATOM 1727 C C . LYS A 1 227 ? -5.297 -3.472 9.786 1.00 93.31 227 LYS A C 1
ATOM 1729 O O . LYS A 1 227 ? -4.236 -3.253 9.208 1.00 93.31 227 LYS A O 1
ATOM 1734 N N . GLY A 1 228 ? -6.297 -4.153 9.230 1.00 94.62 228 GLY A N 1
ATOM 1735 C CA . GLY A 1 228 ? -6.284 -4.611 7.846 1.00 94.62 228 GLY A CA 1
ATOM 1736 C C . GLY A 1 228 ? -6.096 -3.450 6.870 1.00 94.62 228 GLY A C 1
ATOM 1737 O O . GLY A 1 228 ? -5.269 -3.546 5.966 1.00 94.62 228 GLY A O 1
ATOM 1738 N N . LEU A 1 229 ? -6.773 -2.314 7.083 1.00 96.25 229 LEU A N 1
ATOM 1739 C CA . LEU A 1 229 ? -6.553 -1.109 6.275 1.00 96.25 229 LEU A CA 1
ATOM 1740 C C . LEU A 1 229 ? -5.101 -0.609 6.352 1.00 96.25 229 LEU A C 1
ATOM 1742 O O . LEU A 1 229 ? -4.519 -0.328 5.308 1.00 96.25 229 LEU A O 1
ATOM 1746 N N . GLU A 1 230 ? -4.502 -0.515 7.542 1.00 96.81 230 GLU A N 1
ATOM 1747 C CA . GLU A 1 230 ? -3.094 -0.123 7.711 1.00 96.81 230 GLU A CA 1
ATOM 1748 C C . GLU A 1 230 ? -2.155 -1.054 6.930 1.00 96.81 230 GLU A C 1
ATOM 1750 O O . GLU A 1 230 ? -1.350 -0.585 6.127 1.00 96.81 230 GLU A O 1
ATOM 1755 N N . VAL A 1 231 ? -2.310 -2.372 7.092 1.00 97.75 231 VAL A N 1
ATOM 1756 C CA . VAL A 1 231 ? -1.502 -3.379 6.385 1.00 97.75 231 VAL A CA 1
ATOM 1757 C C . VAL A 1 231 ? -1.655 -3.251 4.867 1.00 97.75 231 VAL A C 1
ATOM 1759 O O . VAL A 1 231 ? -0.656 -3.268 4.141 1.00 97.75 231 VAL A O 1
ATOM 1762 N N . VAL A 1 232 ? -2.885 -3.068 4.372 1.00 98.06 232 VAL A N 1
ATOM 1763 C CA . VAL A 1 232 ? -3.149 -2.853 2.942 1.00 98.06 232 VAL A CA 1
ATOM 1764 C C . VAL A 1 232 ? -2.492 -1.568 2.455 1.00 98.06 232 VAL A C 1
ATOM 1766 O O . VAL A 1 232 ? -1.860 -1.586 1.400 1.00 98.06 232 VAL A O 1
ATOM 1769 N N . LEU A 1 233 ? -2.602 -0.460 3.194 1.00 98.12 233 LEU A N 1
ATOM 1770 C CA . LEU A 1 233 ? -1.982 0.813 2.821 1.00 98.12 233 LEU A CA 1
ATOM 1771 C C . LEU A 1 233 ? -0.464 0.678 2.719 1.00 98.12 233 LEU A C 1
ATOM 1773 O O . LEU A 1 233 ? 0.099 1.062 1.698 1.00 98.12 233 LEU A O 1
ATOM 1777 N N . LEU A 1 234 ? 0.182 0.082 3.723 1.00 97.88 234 LEU A N 1
ATOM 1778 C CA . LEU A 1 234 ? 1.632 -0.097 3.738 1.00 97.88 234 LEU A CA 1
ATOM 1779 C C . LEU A 1 234 ? 2.103 -0.982 2.581 1.00 97.88 234 LEU A C 1
ATOM 1781 O O . LEU A 1 234 ? 2.965 -0.581 1.797 1.00 97.88 234 LEU A O 1
ATOM 1785 N N . LEU A 1 235 ? 1.532 -2.182 2.448 1.00 97.88 235 LEU A N 1
ATOM 1786 C CA . LEU A 1 235 ? 2.028 -3.155 1.479 1.00 97.88 235 LEU A CA 1
ATOM 1787 C C . LEU A 1 235 ? 1.679 -2.767 0.036 1.00 97.88 235 LEU A C 1
ATOM 1789 O O . LEU A 1 235 ? 2.514 -2.931 -0.854 1.00 97.88 235 LEU A O 1
ATOM 1793 N N . SER A 1 236 ? 0.494 -2.188 -0.203 1.00 98.25 236 SER A N 1
ATOM 1794 C CA . SER A 1 236 ? 0.140 -1.674 -1.533 1.00 98.25 236 SER A CA 1
ATOM 1795 C C . SER A 1 236 ? 0.984 -0.461 -1.924 1.00 98.25 236 SER A C 1
ATOM 1797 O O . SER A 1 236 ? 1.429 -0.409 -3.067 1.00 98.25 236 SER A O 1
ATOM 1799 N N . ALA A 1 237 ? 1.279 0.466 -1.002 1.00 97.12 237 ALA A N 1
ATOM 1800 C CA . ALA A 1 237 ? 2.160 1.603 -1.277 1.00 97.12 237 ALA A CA 1
ATOM 1801 C C . ALA A 1 237 ? 3.553 1.144 -1.721 1.00 97.12 237 ALA A C 1
ATOM 1803 O O . ALA A 1 237 ? 4.075 1.647 -2.714 1.00 97.12 237 ALA A O 1
ATOM 1804 N N . MET A 1 238 ? 4.132 0.165 -1.017 1.00 95.56 238 MET A N 1
ATOM 1805 C CA . MET A 1 238 ? 5.440 -0.398 -1.360 1.00 95.56 238 MET A CA 1
ATOM 1806 C C . MET A 1 238 ? 5.415 -1.124 -2.710 1.00 95.56 238 MET A C 1
ATOM 1808 O O . MET A 1 238 ? 6.266 -0.852 -3.552 1.00 95.56 238 MET A O 1
ATOM 1812 N N . ALA A 1 239 ? 4.412 -1.976 -2.957 1.00 95.75 239 ALA A N 1
ATOM 1813 C CA . ALA A 1 239 ? 4.274 -2.684 -4.232 1.00 95.75 239 ALA A CA 1
ATOM 1814 C C . ALA A 1 239 ? 4.103 -1.724 -5.417 1.00 95.75 239 ALA A C 1
ATOM 1816 O O . ALA A 1 239 ? 4.813 -1.815 -6.415 1.00 95.75 239 ALA A O 1
ATOM 1817 N N . ILE A 1 240 ? 3.183 -0.766 -5.297 1.00 95.75 240 ILE A N 1
ATOM 1818 C CA . ILE A 1 240 ? 2.919 0.240 -6.330 1.00 95.75 240 ILE A CA 1
ATOM 1819 C C . ILE A 1 240 ? 4.138 1.149 -6.523 1.00 95.75 240 ILE A C 1
ATOM 1821 O O . ILE A 1 240 ? 4.443 1.547 -7.649 1.00 95.75 240 ILE A O 1
ATOM 1825 N N . GLY A 1 241 ? 4.839 1.474 -5.437 1.00 93.31 241 GLY A N 1
ATOM 1826 C CA . GLY A 1 241 ? 6.067 2.249 -5.475 1.00 93.31 241 GLY A CA 1
ATOM 1827 C C . GLY A 1 241 ? 7.150 1.572 -6.305 1.00 93.31 241 GLY A C 1
ATOM 1828 O O . GLY A 1 241 ? 7.694 2.187 -7.220 1.00 93.31 241 GLY A O 1
ATOM 1829 N N . ASP A 1 242 ? 7.389 0.284 -6.074 1.00 91.06 242 ASP A N 1
ATOM 1830 C CA . ASP A 1 242 ? 8.314 -0.485 -6.903 1.00 91.06 242 ASP A CA 1
ATOM 1831 C C . ASP A 1 242 ? 7.827 -0.524 -8.370 1.00 91.06 242 ASP A C 1
ATOM 1833 O O . ASP A 1 242 ? 8.603 -0.263 -9.287 1.00 91.06 242 ASP A O 1
ATOM 1837 N N . MET A 1 243 ? 6.526 -0.728 -8.618 1.00 90.81 243 MET A N 1
ATOM 1838 C CA . MET A 1 243 ? 5.952 -0.804 -9.977 1.00 90.81 243 MET A CA 1
ATOM 1839 C C . MET A 1 243 ? 6.052 0.487 -10.792 1.00 90.81 243 MET A C 1
ATOM 1841 O O . MET A 1 243 ? 6.219 0.432 -12.010 1.00 90.81 243 MET A O 1
ATOM 1845 N N . TRP A 1 244 ? 5.925 1.652 -10.160 1.00 89.56 244 TRP A N 1
ATOM 1846 C CA . TRP A 1 244 ? 5.969 2.935 -10.865 1.00 89.56 244 TRP A CA 1
ATOM 1847 C C . TRP A 1 244 ? 7.355 3.569 -10.938 1.00 89.56 244 TRP A C 1
ATOM 1849 O O . TRP A 1 244 ? 7.557 4.451 -11.781 1.00 89.56 244 TRP A O 1
ATOM 1859 N N . PHE A 1 245 ? 8.278 3.181 -10.057 1.00 88.06 245 PHE A N 1
ATOM 1860 C CA . PHE A 1 245 ? 9.573 3.849 -9.928 1.00 88.06 245 PHE A CA 1
ATOM 1861 C C . PHE A 1 245 ? 10.779 2.932 -10.151 1.00 88.06 245 PHE A C 1
ATOM 1863 O O . PHE A 1 245 ? 11.867 3.451 -10.396 1.00 88.06 245 PHE A O 1
ATOM 1870 N N . CYS A 1 246 ? 10.622 1.605 -10.138 1.00 86.94 246 CYS A N 1
ATOM 1871 C CA . CYS A 1 246 ? 11.692 0.679 -10.504 1.00 86.94 246 CYS A CA 1
ATOM 1872 C C . CYS A 1 246 ? 11.582 0.230 -11.973 1.00 86.94 246 CYS A C 1
ATOM 1874 O O . CYS A 1 246 ? 10.478 0.034 -12.487 1.00 86.94 246 CYS A O 1
ATOM 1876 N N . PRO A 1 247 ? 12.715 -0.001 -12.663 1.00 87.25 247 PRO A N 1
ATOM 1877 C CA . PRO A 1 247 ? 12.709 -0.637 -13.977 1.00 87.25 247 PRO A CA 1
ATOM 1878 C C . PRO A 1 247 ? 12.005 -2.001 -13.937 1.00 87.25 247 PRO A C 1
ATOM 1880 O O . PRO A 1 247 ? 12.331 -2.858 -13.114 1.00 87.25 247 PRO A O 1
ATOM 1883 N N . THR A 1 248 ? 11.047 -2.215 -14.844 1.00 87.50 248 THR A N 1
ATOM 1884 C CA . THR A 1 248 ? 10.161 -3.393 -14.854 1.00 87.50 248 THR A CA 1
ATOM 1885 C C . THR A 1 248 ? 10.924 -4.720 -14.915 1.00 87.50 248 THR A C 1
ATOM 1887 O O . THR A 1 248 ? 10.539 -5.682 -14.257 1.00 87.50 248 THR A O 1
ATOM 1890 N N . ASN A 1 249 ? 12.039 -4.767 -15.646 1.00 85.25 249 ASN A N 1
ATOM 1891 C CA . ASN A 1 249 ? 12.911 -5.940 -15.733 1.00 85.25 249 ASN A CA 1
ATOM 1892 C C . ASN A 1 249 ? 13.561 -6.303 -14.389 1.00 85.25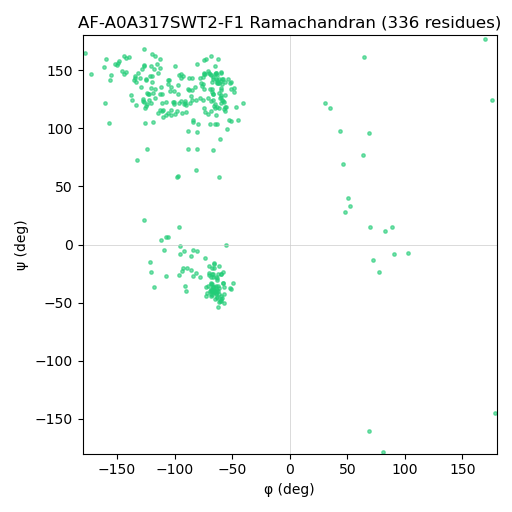 249 ASN A C 1
ATOM 1894 O O . ASN A 1 249 ? 13.577 -7.472 -14.022 1.00 85.25 249 ASN A O 1
ATOM 1898 N N . LEU A 1 250 ? 14.046 -5.311 -13.634 1.00 85.81 250 LEU A N 1
ATOM 1899 C CA . LEU A 1 250 ? 14.638 -5.534 -12.310 1.00 85.81 250 LEU A CA 1
ATOM 1900 C C . LEU A 1 250 ? 13.579 -5.920 -11.275 1.00 85.81 250 LEU A C 1
ATOM 1902 O O . LEU A 1 250 ? 13.829 -6.726 -10.380 1.00 85.81 250 LEU A O 1
ATOM 1906 N N . MET A 1 251 ? 12.385 -5.340 -11.389 1.00 87.94 251 MET A N 1
ATOM 1907 C CA . MET A 1 251 ? 11.296 -5.608 -10.459 1.00 87.94 251 MET A CA 1
ATOM 1908 C C . MET A 1 251 ? 10.757 -7.042 -10.586 1.00 87.94 251 MET A C 1
ATOM 1910 O O . MET A 1 251 ? 10.478 -7.667 -9.563 1.00 87.94 251 MET A O 1
ATOM 1914 N N . PHE A 1 252 ? 10.629 -7.562 -11.809 1.00 89.88 252 PHE A N 1
ATOM 1915 C CA . PHE A 1 252 ? 10.124 -8.914 -12.078 1.00 89.88 252 PHE A CA 1
ATOM 1916 C C . PHE A 1 252 ? 11.228 -9.965 -12.255 1.00 89.88 252 PHE A C 1
ATOM 1918 O O . PHE A 1 252 ? 10.948 -11.046 -12.762 1.00 89.88 252 PHE A O 1
ATOM 1925 N N . ASN A 1 253 ? 12.467 -9.653 -11.859 1.00 86.44 253 ASN A N 1
ATOM 1926 C CA . ASN A 1 253 ? 13.625 -10.553 -11.939 1.00 86.44 253 ASN A CA 1
ATOM 1927 C C . ASN A 1 253 ? 13.836 -11.151 -13.341 1.00 86.44 253 ASN A C 1
ATOM 1929 O O . ASN A 1 253 ? 14.288 -12.284 -13.481 1.00 86.44 253 ASN A O 1
ATOM 1933 N N . LEU A 1 254 ? 13.503 -10.386 -14.385 1.00 86.25 254 LEU A N 1
ATOM 1934 C CA . LEU A 1 254 ? 13.632 -10.847 -15.759 1.00 86.25 254 LEU A CA 1
ATOM 1935 C C . LEU A 1 254 ? 15.110 -10.863 -16.123 1.00 86.25 254 LEU A C 1
ATOM 1937 O O . LEU A 1 254 ? 15.757 -9.812 -16.209 1.00 86.25 254 LEU A O 1
ATOM 1941 N N . THR A 1 255 ? 15.639 -12.059 -16.364 1.00 76.06 255 THR A N 1
ATOM 1942 C CA . THR A 1 255 ? 16.953 -12.185 -16.984 1.00 76.06 255 THR A CA 1
ATOM 1943 C C . THR A 1 255 ? 16.882 -11.540 -18.367 1.00 76.06 255 THR A C 1
ATOM 1945 O O . THR A 1 255 ? 15.945 -11.815 -19.125 1.00 76.06 255 THR A O 1
ATOM 1948 N N . PRO A 1 256 ? 17.821 -10.644 -18.729 1.00 59.44 256 PRO A N 1
ATOM 1949 C CA . PRO A 1 256 ? 17.917 -10.218 -20.112 1.00 59.44 256 PRO A CA 1
ATOM 1950 C C . PRO A 1 256 ? 18.129 -11.494 -20.918 1.00 59.44 256 PRO A C 1
ATOM 1952 O O . PRO A 1 256 ? 19.113 -12.198 -20.684 1.00 59.44 256 PRO A O 1
ATOM 1955 N N . ALA A 1 257 ? 17.171 -11.825 -21.791 1.00 53.12 257 ALA A N 1
ATOM 1956 C CA . ALA A 1 257 ? 17.314 -12.938 -22.713 1.00 53.12 257 ALA A CA 1
ATOM 1957 C C . ALA A 1 257 ? 18.703 -12.800 -23.323 1.00 53.12 257 ALA A C 1
ATOM 1959 O O . ALA A 1 257 ? 19.015 -11.750 -23.892 1.00 53.12 257 ALA A O 1
ATOM 1960 N N . SER A 1 258 ? 19.558 -13.797 -23.096 1.00 34.22 258 SER A N 1
ATOM 1961 C CA . SER A 1 258 ? 20.884 -13.846 -23.678 1.00 34.22 258 SER A CA 1
ATOM 1962 C C . SER A 1 258 ? 20.692 -13.616 -25.165 1.00 34.22 258 SER A C 1
ATOM 1964 O O . SER A 1 258 ? 20.152 -14.459 -25.878 1.00 34.22 258 SER A O 1
ATOM 1966 N N . THR A 1 259 ? 21.063 -12.423 -25.626 1.00 35.19 259 THR A N 1
ATOM 1967 C CA . THR A 1 259 ? 21.223 -12.153 -27.040 1.00 35.19 259 THR A CA 1
ATOM 1968 C C . THR A 1 259 ? 22.152 -13.243 -27.522 1.00 35.19 259 THR A C 1
ATOM 1970 O O . THR A 1 259 ? 23.326 -13.260 -27.156 1.00 35.19 259 THR A O 1
ATOM 1973 N N . SER A 1 260 ? 21.610 -14.200 -28.272 1.00 34.66 260 SER A N 1
ATOM 1974 C CA . SER A 1 260 ? 22.408 -15.066 -29.113 1.00 34.66 260 SER A CA 1
ATOM 1975 C C . SER A 1 260 ? 23.205 -14.117 -29.992 1.00 34.66 260 SER A C 1
ATOM 1977 O O . SER A 1 260 ? 22.659 -13.518 -30.922 1.00 34.66 260 SER A O 1
ATOM 1979 N N . SER A 1 261 ? 24.459 -13.883 -29.611 1.00 30.23 261 SER A N 1
ATOM 1980 C CA . SER A 1 261 ? 25.396 -13.099 -30.390 1.00 30.23 261 SER A CA 1
ATOM 1981 C C . SER A 1 261 ? 25.339 -13.624 -31.821 1.00 30.23 261 SER A C 1
ATOM 1983 O O . SER A 1 261 ? 25.394 -14.846 -32.007 1.00 30.23 261 SER A O 1
ATOM 1985 N N . PRO A 1 262 ? 25.201 -12.760 -32.838 1.00 35.59 262 PRO A N 1
ATOM 1986 C CA . PRO A 1 262 ? 25.362 -13.222 -34.197 1.00 35.59 262 PRO A CA 1
ATOM 1987 C C . PRO A 1 262 ? 26.777 -13.788 -34.294 1.00 35.59 262 PRO A C 1
ATOM 1989 O O . PRO A 1 262 ? 27.760 -13.110 -33.991 1.00 35.59 262 PRO A O 1
ATOM 1992 N N . VAL A 1 263 ? 26.872 -15.061 -34.669 1.00 40.22 263 VAL A N 1
ATOM 1993 C CA . VAL A 1 263 ? 28.121 -15.680 -35.104 1.00 40.22 263 VAL A CA 1
ATOM 1994 C C . VAL A 1 263 ? 28.499 -14.995 -36.414 1.00 40.22 263 VAL A C 1
ATOM 1996 O O . VAL A 1 263 ? 28.206 -15.480 -37.501 1.00 40.22 263 VAL A O 1
ATOM 1999 N N . THR A 1 264 ? 29.108 -13.817 -36.324 1.00 32.78 264 THR A N 1
ATOM 2000 C CA . THR A 1 264 ? 29.857 -13.226 -37.426 1.00 32.78 264 THR A CA 1
ATOM 2001 C C . THR A 1 264 ? 31.279 -13.740 -37.332 1.00 32.78 264 THR A C 1
ATOM 2003 O O . THR A 1 264 ? 32.101 -13.248 -36.561 1.00 32.78 264 THR A O 1
ATOM 2006 N N . ALA A 1 265 ? 31.544 -14.769 -38.131 1.00 40.88 265 ALA A N 1
ATOM 2007 C CA . ALA A 1 265 ? 32.880 -15.102 -38.574 1.00 40.88 265 ALA A CA 1
ATOM 2008 C C . ALA A 1 265 ? 33.489 -13.880 -39.281 1.00 40.88 265 ALA A C 1
ATOM 2010 O O . ALA A 1 265 ? 32.972 -13.443 -40.306 1.00 40.88 265 ALA A O 1
ATOM 2011 N N . ALA A 1 266 ? 34.584 -13.341 -38.745 1.00 32.88 266 ALA A N 1
ATOM 2012 C CA . ALA A 1 266 ? 35.495 -12.475 -39.485 1.00 32.88 266 ALA A CA 1
ATOM 2013 C C . ALA A 1 266 ? 36.893 -12.488 -38.841 1.00 32.88 266 ALA A C 1
ATOM 2015 O O . ALA A 1 266 ? 37.123 -11.900 -37.792 1.00 32.88 266 ALA A O 1
ATOM 2016 N N . ALA A 1 267 ? 37.789 -13.211 -39.516 1.00 33.50 267 ALA A N 1
ATOM 2017 C CA . ALA A 1 267 ? 39.221 -12.960 -39.680 1.00 33.50 267 ALA A CA 1
ATOM 2018 C C . ALA A 1 267 ? 40.049 -12.529 -38.451 1.00 33.50 267 ALA A C 1
ATOM 2020 O O . ALA A 1 267 ? 40.217 -11.350 -38.152 1.00 33.50 267 ALA A O 1
ATOM 2021 N N . ALA A 1 268 ? 40.711 -13.518 -37.846 1.00 33.50 268 ALA A N 1
ATOM 2022 C CA . ALA A 1 268 ? 41.953 -13.312 -37.114 1.00 33.50 268 ALA A CA 1
ATOM 2023 C C . ALA A 1 268 ? 43.081 -12.913 -38.085 1.00 33.50 268 ALA A C 1
ATOM 2025 O O . ALA A 1 268 ? 43.307 -13.596 -39.086 1.00 33.50 268 ALA A O 1
ATOM 2026 N N . VAL A 1 269 ? 43.824 -11.854 -37.753 1.00 34.16 269 VAL A N 1
ATOM 2027 C CA . VAL A 1 269 ? 45.107 -11.517 -38.384 1.00 34.16 269 VAL A CA 1
ATOM 2028 C C . VAL A 1 269 ? 46.202 -11.552 -37.309 1.00 34.16 269 VAL A C 1
ATOM 2030 O O . VAL A 1 269 ? 46.260 -10.699 -36.433 1.00 34.16 269 VAL A O 1
ATOM 2033 N N . ALA A 1 270 ? 46.991 -12.626 -37.379 1.00 30.86 270 ALA A N 1
ATOM 2034 C CA . ALA A 1 270 ? 48.380 -12.856 -36.961 1.00 30.86 270 ALA A CA 1
ATOM 2035 C C . ALA A 1 270 ? 49.005 -12.119 -35.748 1.00 30.86 270 ALA A C 1
ATOM 2037 O O . ALA A 1 270 ? 49.314 -10.931 -35.809 1.00 30.86 270 ALA A O 1
ATOM 2038 N N . SER A 1 271 ? 49.484 -12.903 -34.771 1.00 30.03 271 SER A N 1
ATOM 2039 C CA . SER A 1 271 ? 50.937 -13.030 -34.523 1.00 30.03 271 SER A CA 1
ATOM 2040 C C . SER A 1 271 ? 51.296 -14.277 -33.694 1.00 30.03 271 SER A C 1
ATOM 2042 O O . SER A 1 271 ? 50.446 -14.774 -32.955 1.00 30.03 271 SER A O 1
ATOM 2044 N N . PRO A 1 272 ? 52.518 -14.828 -33.856 1.00 36.72 272 PRO A N 1
ATOM 2045 C CA . PRO A 1 272 ? 52.843 -16.212 -33.523 1.00 36.72 272 PRO A CA 1
ATOM 2046 C C . PRO A 1 272 ? 53.658 -16.329 -32.227 1.00 36.72 272 PRO A C 1
ATOM 2048 O O . PRO A 1 272 ? 54.586 -15.554 -32.021 1.00 36.72 272 PRO A O 1
ATOM 2051 N N . ASN A 1 273 ? 53.387 -17.345 -31.401 1.00 31.95 273 ASN A N 1
ATOM 2052 C CA . ASN A 1 273 ? 54.457 -18.189 -30.857 1.00 31.95 273 ASN A CA 1
ATOM 2053 C C . ASN A 1 273 ? 53.948 -19.411 -30.078 1.00 31.95 273 ASN A C 1
ATOM 2055 O O . ASN A 1 273 ? 52.957 -19.348 -29.354 1.00 31.95 273 ASN A O 1
ATOM 2059 N N . SER A 1 274 ? 54.744 -20.480 -30.185 1.00 33.16 274 SER A N 1
ATOM 2060 C CA . SER A 1 274 ? 54.886 -21.635 -29.280 1.00 33.16 274 SER A CA 1
ATOM 2061 C C . SER A 1 274 ? 53.735 -22.649 -29.134 1.00 33.16 274 SER A C 1
ATOM 2063 O O . SER A 1 274 ? 52.824 -22.510 -28.328 1.00 33.16 274 SER A O 1
ATOM 2065 N N . GLU A 1 275 ? 53.870 -23.732 -29.911 1.00 32.97 275 GLU A N 1
ATOM 2066 C CA . GLU A 1 275 ? 53.962 -25.135 -29.456 1.00 32.97 275 GLU A CA 1
ATOM 2067 C C . GLU A 1 275 ? 53.141 -25.572 -28.223 1.00 32.97 275 GLU A C 1
ATOM 2069 O O . GLU A 1 275 ? 53.482 -25.254 -27.092 1.00 32.97 275 GLU A O 1
ATOM 2074 N N . ARG A 1 276 ? 52.196 -26.510 -28.395 1.00 36.53 276 ARG A N 1
ATOM 2075 C CA . ARG A 1 276 ? 52.460 -27.966 -28.312 1.00 36.53 276 ARG A CA 1
ATOM 2076 C C . ARG A 1 276 ? 51.160 -28.772 -28.452 1.00 36.53 276 ARG A C 1
ATOM 2078 O O . ARG A 1 276 ? 50.205 -28.645 -27.697 1.00 36.53 276 ARG A O 1
ATOM 2085 N N . ARG A 1 277 ? 51.195 -29.661 -29.437 1.00 31.91 277 ARG A N 1
ATOM 2086 C CA . ARG A 1 277 ? 50.2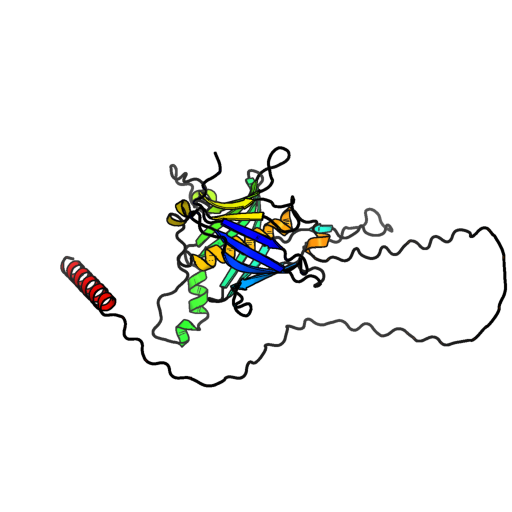81 -30.761 -29.771 1.00 31.91 277 ARG A CA 1
ATOM 2087 C C . ARG A 1 277 ? 49.923 -31.647 -28.565 1.00 31.91 277 ARG A C 1
ATOM 2089 O O . ARG A 1 277 ? 50.837 -32.147 -27.914 1.00 31.91 277 ARG A O 1
ATOM 2096 N N . ARG A 1 278 ? 48.637 -31.987 -28.396 1.00 35.56 278 ARG A N 1
ATOM 2097 C CA . ARG A 1 278 ? 48.176 -33.356 -28.071 1.00 35.56 278 ARG A CA 1
ATOM 2098 C C . ARG A 1 278 ? 46.694 -33.550 -28.405 1.00 35.56 278 ARG A C 1
ATOM 2100 O O . ARG A 1 278 ? 45.819 -32.843 -27.930 1.00 35.56 278 ARG A O 1
ATOM 2107 N N . THR A 1 279 ? 46.480 -34.530 -29.269 1.00 33.59 279 THR A N 1
ATOM 2108 C CA . THR A 1 279 ? 45.223 -35.117 -29.725 1.00 33.59 279 THR A CA 1
ATOM 2109 C C . THR A 1 279 ? 44.724 -36.154 -28.723 1.00 33.59 279 THR A C 1
ATOM 2111 O O . THR A 1 279 ? 45.502 -37.027 -28.340 1.00 33.59 279 THR A O 1
ATOM 2114 N N . SER A 1 280 ? 43.433 -36.149 -28.403 1.00 33.81 280 SER A N 1
ATOM 2115 C CA . SER A 1 280 ? 42.714 -37.368 -28.012 1.00 33.81 280 SER A CA 1
ATOM 2116 C C . SER A 1 280 ? 41.213 -37.222 -28.260 1.00 33.81 280 SER A C 1
ATOM 2118 O O . SER A 1 280 ? 40.630 -36.156 -28.099 1.00 33.81 280 SER A O 1
ATOM 2120 N N . SER A 1 281 ? 40.641 -38.322 -28.717 1.00 34.72 281 SER A N 1
ATOM 2121 C CA . SER A 1 281 ? 39.379 -38.519 -29.420 1.00 34.72 281 SER A CA 1
ATOM 2122 C C . SER A 1 281 ? 38.185 -38.880 -28.521 1.00 34.72 281 SER A C 1
ATOM 2124 O O . SER A 1 281 ? 38.350 -39.696 -27.619 1.00 34.72 281 SER A O 1
ATOM 2126 N N . THR A 1 282 ? 36.986 -38.415 -28.931 1.00 36.44 282 THR A N 1
ATOM 2127 C CA . THR A 1 282 ? 35.625 -39.030 -28.798 1.00 36.44 282 THR A CA 1
ATOM 2128 C C . THR A 1 282 ? 35.011 -39.252 -27.393 1.00 36.44 282 THR A C 1
ATOM 2130 O O . THR A 1 282 ? 35.766 -39.320 -26.433 1.00 36.44 282 THR A O 1
ATOM 2133 N N . PRO A 1 283 ? 33.671 -39.453 -27.232 1.00 39.44 283 PRO A N 1
ATOM 2134 C CA . PRO A 1 283 ? 32.573 -39.462 -28.215 1.00 39.44 283 PRO A CA 1
ATOM 2135 C C . PRO A 1 283 ? 31.374 -38.526 -27.902 1.00 39.44 283 PRO A C 1
ATOM 2137 O O . PRO A 1 283 ? 31.204 -37.991 -26.811 1.00 39.44 283 PRO A O 1
ATOM 2140 N N . SER A 1 284 ? 30.528 -38.384 -28.926 1.00 34.97 284 SER A N 1
ATOM 2141 C CA . SER A 1 284 ? 29.213 -37.733 -28.962 1.00 34.97 284 SER A CA 1
ATOM 2142 C C . SER A 1 284 ? 28.201 -38.371 -27.994 1.00 34.97 284 SER A C 1
ATOM 2144 O O . SER A 1 284 ? 28.062 -39.593 -27.964 1.00 34.97 284 SER A O 1
ATOM 2146 N N . ILE A 1 285 ? 27.471 -37.536 -27.246 1.00 42.66 285 ILE A N 1
ATOM 2147 C CA . ILE A 1 285 ? 26.291 -37.905 -26.447 1.00 42.66 285 ILE A CA 1
ATOM 2148 C C . ILE A 1 285 ? 25.064 -37.232 -27.100 1.00 42.66 285 ILE A C 1
ATOM 2150 O O . ILE A 1 285 ? 25.131 -36.033 -27.382 1.00 42.66 285 ILE A O 1
ATOM 2154 N N . PRO A 1 286 ? 23.965 -37.962 -27.378 1.00 45.22 286 PRO A N 1
ATOM 2155 C CA . PRO A 1 286 ? 22.754 -37.401 -27.983 1.00 45.22 286 PRO A CA 1
ATOM 2156 C C . PRO A 1 286 ? 21.935 -36.552 -26.986 1.00 45.22 286 PRO A C 1
ATOM 2158 O O . PRO A 1 286 ? 22.078 -36.718 -25.773 1.00 45.22 286 PRO A O 1
ATOM 2161 N N . PRO A 1 287 ? 21.066 -35.642 -27.470 1.00 43.97 287 PRO A N 1
ATOM 2162 C CA . PRO A 1 287 ? 20.307 -34.729 -26.616 1.00 43.97 287 PRO A CA 1
ATOM 2163 C C . PRO A 1 287 ? 19.163 -35.451 -25.880 1.00 43.97 287 PRO A C 1
ATOM 2165 O O . PRO A 1 287 ? 18.552 -36.360 -26.450 1.00 43.97 287 PRO A O 1
ATOM 2168 N N . PRO A 1 288 ? 18.813 -35.046 -24.644 1.00 40.25 288 PRO A N 1
ATOM 2169 C CA . PRO A 1 288 ? 17.628 -35.560 -23.982 1.00 40.25 288 PRO A CA 1
ATOM 2170 C C . PRO A 1 288 ? 16.349 -34.940 -24.559 1.00 40.25 288 PRO A C 1
ATOM 2172 O O . PRO A 1 288 ? 16.283 -33.772 -24.941 1.00 40.25 288 PRO A O 1
ATOM 2175 N N . VAL A 1 289 ? 15.338 -35.798 -24.604 1.00 38.03 289 VAL A N 1
ATOM 2176 C CA . VAL A 1 289 ? 13.980 -35.599 -25.102 1.00 38.03 289 VAL A CA 1
ATOM 2177 C C . VAL A 1 289 ? 13.232 -34.532 -24.295 1.00 38.03 289 VAL A C 1
ATOM 2179 O O . VAL A 1 289 ? 13.298 -34.487 -23.069 1.00 38.03 289 VAL A O 1
ATOM 2182 N N . ILE A 1 290 ? 12.486 -33.700 -25.021 1.00 37.81 290 ILE A N 1
ATOM 2183 C CA . ILE A 1 290 ? 11.549 -32.691 -24.522 1.00 37.81 290 ILE A CA 1
ATOM 2184 C C . ILE A 1 290 ? 10.414 -33.393 -23.765 1.00 37.81 290 ILE A C 1
ATOM 2186 O O . ILE A 1 290 ? 9.651 -34.153 -24.360 1.00 37.81 290 ILE A O 1
ATOM 2190 N N . VAL A 1 291 ? 10.276 -33.105 -22.469 1.00 36.41 291 VAL A N 1
ATOM 2191 C CA . VAL A 1 291 ? 9.090 -33.454 -21.677 1.00 36.41 291 VAL A CA 1
ATOM 2192 C C . VAL A 1 291 ? 8.355 -32.158 -21.349 1.00 36.41 291 VAL A C 1
ATOM 2194 O O . VAL A 1 291 ? 8.877 -31.282 -20.665 1.00 36.41 291 VAL A O 1
ATOM 2197 N N . THR A 1 292 ? 7.143 -32.025 -21.875 1.00 42.84 292 THR A N 1
ATOM 2198 C CA . THR A 1 292 ? 6.176 -30.972 -21.546 1.00 42.84 292 THR A CA 1
ATOM 2199 C C . THR A 1 292 ? 5.796 -31.021 -20.061 1.00 42.84 292 THR A C 1
ATOM 2201 O O . THR A 1 292 ? 5.317 -32.069 -19.618 1.00 42.84 292 THR A O 1
ATOM 2204 N N . PRO A 1 293 ? 5.913 -29.928 -19.284 1.00 35.31 293 PRO A N 1
ATOM 2205 C CA . PRO A 1 293 ? 5.328 -29.882 -17.956 1.00 35.31 293 PRO A CA 1
ATOM 2206 C C . PRO A 1 293 ? 3.850 -29.492 -18.049 1.00 35.31 293 PRO A C 1
ATOM 2208 O O . PRO A 1 293 ? 3.474 -28.347 -18.294 1.00 35.31 293 PRO A O 1
ATOM 2211 N N . THR A 1 294 ? 3.010 -30.499 -17.843 1.00 35.59 294 THR A N 1
ATOM 2212 C CA . THR A 1 294 ? 1.615 -30.388 -17.418 1.00 35.59 294 THR A CA 1
ATOM 2213 C C . THR A 1 294 ? 1.499 -29.512 -16.168 1.00 35.59 294 THR A C 1
ATOM 2215 O O . THR A 1 294 ? 2.288 -29.637 -15.233 1.00 35.59 294 THR A O 1
ATOM 2218 N N . THR A 1 295 ? 0.474 -28.666 -16.145 1.00 45.78 295 THR A N 1
ATOM 2219 C CA . THR A 1 295 ? -0.022 -27.897 -15.000 1.00 45.78 295 THR A CA 1
ATOM 2220 C C . THR A 1 295 ? -0.122 -28.759 -13.738 1.00 45.78 295 THR A C 1
ATOM 2222 O O . THR A 1 295 ? -1.017 -29.592 -13.611 1.00 45.78 295 THR A O 1
ATOM 2225 N N . GLN A 1 296 ? 0.780 -28.541 -12.779 1.00 34.88 296 GLN A N 1
ATOM 2226 C CA . GLN A 1 296 ? 0.677 -29.101 -11.433 1.00 34.88 296 GLN A CA 1
ATOM 2227 C C . GLN A 1 296 ? 0.440 -27.975 -10.429 1.00 34.88 296 GLN A C 1
ATOM 2229 O O . GLN A 1 296 ? 1.271 -27.091 -10.234 1.00 34.88 296 GLN A O 1
ATOM 2234 N N . HIS A 1 297 ? -0.735 -28.018 -9.802 1.00 40.88 297 HIS A N 1
ATOM 2235 C CA . HIS A 1 297 ? -1.023 -27.304 -8.565 1.00 40.88 297 HIS A CA 1
ATOM 2236 C C . HIS A 1 297 ? -0.040 -27.744 -7.467 1.00 40.88 297 HIS A C 1
ATOM 2238 O O . HIS A 1 297 ? 0.265 -28.938 -7.385 1.00 40.88 297 HIS A O 1
ATOM 2244 N N . PRO A 1 298 ? 0.425 -26.838 -6.589 1.00 49.03 298 PRO A N 1
ATOM 2245 C CA . PRO A 1 298 ? 1.268 -27.237 -5.473 1.00 49.03 298 PRO A CA 1
ATOM 2246 C C . PRO A 1 298 ? 0.482 -28.114 -4.478 1.00 49.03 298 PRO A C 1
ATOM 2248 O O . PRO A 1 298 ? -0.709 -27.873 -4.239 1.00 49.03 298 PRO A O 1
ATOM 2251 N N . PRO A 1 299 ? 1.126 -29.135 -3.885 1.00 36.75 299 PRO A N 1
ATOM 2252 C CA . PRO A 1 299 ? 0.495 -30.019 -2.922 1.00 36.75 299 PRO A CA 1
ATOM 2253 C C . PRO A 1 299 ? 0.197 -29.279 -1.616 1.00 36.75 299 PRO A C 1
ATOM 2255 O O . PRO A 1 299 ? 1.024 -28.564 -1.051 1.00 36.75 299 PRO A O 1
ATOM 2258 N N . ARG A 1 300 ? -1.025 -29.487 -1.131 1.00 38.97 300 ARG A N 1
ATOM 2259 C CA . ARG A 1 300 ? -1.541 -29.005 0.149 1.00 38.97 300 ARG A CA 1
ATOM 2260 C C . ARG A 1 300 ? -0.707 -29.597 1.289 1.00 38.97 300 ARG A C 1
ATOM 2262 O O . ARG A 1 300 ? -0.712 -30.811 1.479 1.00 38.97 300 ARG A O 1
ATOM 2269 N N . ALA A 1 301 ? -0.033 -28.751 2.064 1.00 34.56 301 ALA A N 1
ATOM 2270 C CA . ALA A 1 301 ? 0.619 -29.169 3.300 1.00 34.56 301 ALA A CA 1
ATOM 2271 C C . ALA A 1 301 ? -0.444 -29.643 4.309 1.00 34.56 301 ALA A C 1
ATOM 2273 O O . ALA A 1 301 ? -1.261 -28.863 4.801 1.00 34.56 301 ALA A O 1
ATOM 2274 N N . THR A 1 302 ? -0.460 -30.942 4.600 1.00 37.31 302 THR A N 1
ATOM 2275 C CA . THR A 1 302 ? -1.176 -31.517 5.742 1.00 37.31 302 THR A CA 1
ATOM 2276 C C .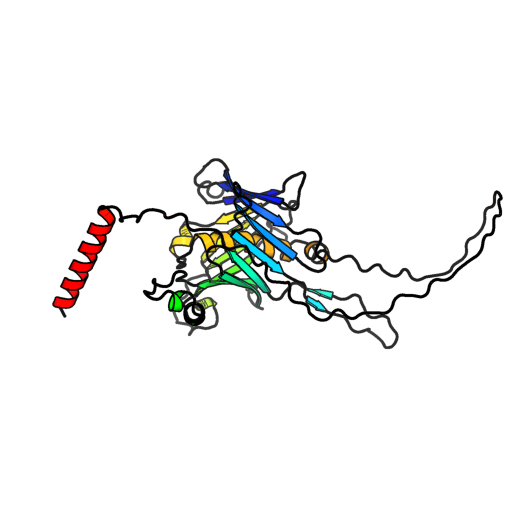 THR A 1 302 ? -0.340 -31.307 6.997 1.00 37.31 302 THR A C 1
ATOM 2278 O O . THR A 1 302 ? 0.644 -32.012 7.214 1.00 37.31 302 THR A O 1
ATOM 2281 N N . TYR A 1 303 ? -0.730 -30.342 7.827 1.00 39.69 303 TYR A N 1
ATOM 2282 C CA . TYR A 1 303 ? -0.185 -30.206 9.175 1.00 39.69 303 TYR A CA 1
ATOM 2283 C C . TYR A 1 303 ? -0.779 -31.282 10.100 1.00 39.69 303 TYR A C 1
ATOM 2285 O O . TYR A 1 303 ? -1.986 -31.539 10.036 1.00 39.69 303 TYR A O 1
ATOM 2293 N N . PRO A 1 304 ? 0.026 -31.907 10.978 1.00 36.12 304 PRO A N 1
ATOM 2294 C CA . PRO A 1 304 ? -0.477 -32.824 11.985 1.00 36.12 304 PRO A CA 1
ATOM 2295 C C . PRO A 1 304 ? -1.292 -32.064 13.036 1.00 36.12 304 PRO A C 1
ATOM 2297 O O . PRO A 1 304 ? -0.835 -31.128 13.688 1.00 36.12 304 PRO A O 1
ATOM 2300 N N . GLN A 1 305 ? -2.529 -32.516 13.190 1.00 42.09 305 GLN A N 1
ATOM 2301 C CA . GLN A 1 305 ? -3.495 -32.089 14.184 1.00 42.09 305 GLN A CA 1
ATOM 2302 C C . GLN A 1 305 ? -2.979 -32.459 15.580 1.00 42.09 305 GLN A C 1
ATOM 2304 O O . GLN A 1 305 ? -3.022 -33.627 15.964 1.00 42.09 305 GLN A O 1
ATOM 2309 N N . ASN A 1 306 ? -2.477 -31.474 16.334 1.00 34.50 306 ASN A N 1
ATOM 2310 C CA . ASN A 1 306 ? -2.036 -31.687 17.709 1.00 34.50 306 ASN A CA 1
ATOM 2311 C C . ASN A 1 306 ? -2.908 -30.963 18.741 1.00 34.50 306 ASN A C 1
ATOM 2313 O O . ASN A 1 306 ? -3.618 -30.001 18.461 1.00 34.50 306 ASN A O 1
ATOM 2317 N N . ARG A 1 307 ? -2.918 -31.581 19.919 1.00 36.69 307 ARG A N 1
ATOM 2318 C CA . ARG A 1 307 ? -3.988 -31.639 20.915 1.00 36.69 307 ARG A CA 1
ATOM 2319 C C . ARG A 1 307 ? -4.396 -30.311 21.557 1.00 36.69 307 ARG A C 1
ATOM 2321 O O . ARG A 1 307 ? -3.581 -29.463 21.888 1.00 36.69 307 ARG A O 1
ATOM 2328 N N . ARG A 1 308 ? -5.700 -30.273 21.860 1.00 35.81 308 ARG A N 1
ATOM 2329 C CA . ARG A 1 308 ? -6.390 -29.385 22.803 1.00 35.81 308 ARG A CA 1
ATOM 2330 C C . ARG A 1 308 ? -5.583 -29.163 24.087 1.00 35.81 308 ARG A C 1
ATOM 2332 O O . ARG A 1 308 ? -5.396 -30.101 24.859 1.00 35.81 308 ARG A O 1
ATOM 2339 N N . THR A 1 309 ? -5.269 -27.909 24.372 1.00 36.88 309 THR A N 1
ATOM 2340 C CA . THR A 1 309 ? -5.151 -27.387 25.734 1.00 36.88 309 THR A CA 1
ATOM 2341 C C . THR A 1 309 ? -6.436 -26.626 26.055 1.00 36.88 309 THR A C 1
ATOM 2343 O O . THR A 1 309 ? -6.860 -25.722 25.340 1.00 36.88 309 THR A O 1
ATOM 2346 N N . SER A 1 310 ? -7.131 -27.066 27.100 1.00 43.50 310 SER A N 1
ATOM 2347 C CA . SER A 1 310 ? -8.316 -26.408 27.642 1.00 43.50 310 SER A CA 1
ATOM 2348 C C . SER A 1 310 ? -7.910 -25.112 28.345 1.00 43.50 310 SER A C 1
ATOM 2350 O O . SER A 1 310 ? -7.268 -25.168 29.393 1.00 43.50 310 SER A O 1
ATOM 2352 N N . HIS A 1 311 ? -8.305 -23.963 27.796 1.00 37.19 311 HIS A N 1
ATOM 2353 C CA . HIS A 1 311 ? -8.273 -22.688 28.513 1.00 37.19 311 HIS A CA 1
ATOM 2354 C C . HIS A 1 311 ? -9.636 -22.386 29.163 1.00 37.19 311 HIS A C 1
ATOM 2356 O O . HIS A 1 311 ? -10.675 -22.733 28.593 1.00 37.19 311 HIS A O 1
ATOM 2362 N N . PRO A 1 312 ? -9.644 -21.785 30.367 1.00 40.72 312 PRO A N 1
ATOM 2363 C CA . PRO A 1 312 ? -10.854 -21.532 31.142 1.00 40.72 312 PRO A CA 1
ATOM 2364 C C . PRO A 1 312 ? -11.744 -20.466 30.488 1.00 40.72 312 PRO A C 1
ATOM 2366 O O . PRO A 1 312 ? -11.262 -19.525 29.860 1.00 40.72 312 PRO A O 1
ATOM 2369 N N . GLN A 1 313 ? -13.062 -20.624 30.649 1.00 40.38 313 GLN A N 1
ATOM 2370 C CA . GLN A 1 313 ? -14.076 -19.673 30.192 1.00 40.38 313 GLN A CA 1
ATOM 2371 C C . GLN A 1 313 ? -13.815 -18.278 30.776 1.00 40.38 313 GLN A C 1
ATOM 2373 O O . GLN A 1 313 ? -13.942 -18.061 31.980 1.00 40.38 313 GLN A O 1
ATOM 2378 N N . HIS A 1 314 ? -13.507 -17.319 29.905 1.00 43.84 314 HIS A N 1
ATOM 2379 C CA . HIS A 1 314 ? -13.513 -15.902 30.242 1.00 43.84 314 HIS A CA 1
ATOM 2380 C C . HIS A 1 314 ? -14.960 -15.447 30.470 1.00 43.84 314 HIS A C 1
ATOM 2382 O O . HIS A 1 314 ? -15.725 -15.247 29.527 1.00 43.84 314 HIS A O 1
ATOM 2388 N N . THR A 1 315 ? -15.350 -15.265 31.728 1.00 51.44 315 THR A N 1
ATOM 2389 C CA . THR A 1 315 ? -16.496 -14.418 32.063 1.00 51.44 315 THR A CA 1
ATOM 2390 C C . THR A 1 315 ? -16.159 -12.966 31.709 1.00 51.44 315 THR A C 1
ATOM 2392 O O . THR A 1 315 ? -15.100 -12.488 32.127 1.00 51.44 315 THR A O 1
ATOM 2395 N N . PRO A 1 316 ? -17.021 -12.245 30.968 1.00 49.56 316 PRO A N 1
ATOM 2396 C CA . PRO A 1 316 ? -16.781 -10.843 30.649 1.00 49.56 316 PRO A CA 1
ATOM 2397 C C . PRO A 1 316 ? -16.761 -9.994 31.933 1.00 49.56 316 PRO A C 1
ATOM 2399 O O . PRO A 1 316 ? -17.503 -10.304 32.878 1.00 49.56 316 PRO A O 1
ATOM 2402 N N . PRO A 1 317 ? -15.924 -8.941 31.987 1.00 54.31 317 PRO A N 1
ATOM 2403 C CA . PRO A 1 317 ? -15.788 -8.087 33.159 1.00 54.31 317 PRO A CA 1
ATOM 2404 C C . PRO A 1 317 ? -17.129 -7.420 33.530 1.00 54.31 317 PRO A C 1
ATOM 2406 O O . PRO A 1 317 ? -17.930 -7.121 32.638 1.00 54.31 317 PRO A O 1
ATOM 2409 N N . PRO A 1 318 ? -17.392 -7.152 34.828 1.00 60.47 318 PRO A N 1
ATOM 2410 C CA . PRO A 1 318 ? -18.696 -6.692 35.329 1.00 60.47 318 PRO A CA 1
ATOM 2411 C C . PRO A 1 318 ? -19.265 -5.471 34.588 1.00 60.47 318 PRO A C 1
ATOM 2413 O O . PRO A 1 318 ? -20.452 -5.425 34.278 1.00 60.47 318 PRO A O 1
ATOM 2416 N N . GLN A 1 319 ? -18.398 -4.533 34.194 1.00 62.84 319 GLN A N 1
ATOM 2417 C CA . GLN A 1 319 ? -18.784 -3.300 33.498 1.00 62.84 319 GLN A CA 1
ATOM 2418 C C . GLN A 1 319 ? -19.420 -3.542 32.119 1.00 62.84 319 GLN A C 1
ATOM 2420 O O . GLN A 1 319 ? -20.284 -2.781 31.684 1.00 62.84 319 GLN A O 1
ATOM 2425 N N . GLN A 1 320 ? -19.030 -4.618 31.432 1.00 60.88 320 GLN A N 1
ATOM 2426 C CA . GLN A 1 320 ? -19.555 -4.952 30.107 1.00 60.88 320 GLN A CA 1
ATOM 2427 C C . GLN A 1 320 ? -20.955 -5.578 30.199 1.00 60.88 320 GLN A C 1
ATOM 2429 O O . GLN A 1 320 ? -21.778 -5.401 29.300 1.00 60.88 320 GLN A O 1
ATOM 2434 N N . ARG A 1 321 ? -21.245 -6.250 31.322 1.00 65.44 321 ARG A N 1
ATOM 2435 C CA . ARG A 1 321 ? -22.554 -6.841 31.625 1.00 65.44 321 ARG A CA 1
ATOM 2436 C C . ARG A 1 321 ? -23.587 -5.753 31.938 1.00 65.44 321 ARG A C 1
ATOM 2438 O O . ARG A 1 321 ? -24.689 -5.785 31.395 1.00 65.44 321 ARG A O 1
ATOM 2445 N N . ASP A 1 322 ? -23.189 -4.737 32.703 1.00 73.38 322 ASP A N 1
ATOM 2446 C CA . ASP A 1 322 ? -24.049 -3.595 33.044 1.00 73.38 322 ASP A CA 1
ATOM 2447 C C . ASP A 1 322 ? -24.368 -2.708 31.834 1.00 73.38 322 ASP A C 1
ATOM 2449 O O . ASP A 1 322 ? -25.468 -2.163 31.727 1.00 73.38 322 ASP A O 1
ATOM 2453 N N . TYR A 1 323 ? -23.421 -2.567 30.900 1.00 75.19 323 TYR A N 1
ATOM 2454 C CA . TYR A 1 323 ? -23.643 -1.835 29.653 1.00 75.19 323 TYR A CA 1
ATOM 2455 C C . TYR A 1 323 ? -24.650 -2.554 28.742 1.00 75.19 323 TYR A C 1
ATOM 2457 O O . TYR A 1 323 ? -25.558 -1.928 28.193 1.00 75.19 323 TYR A O 1
ATOM 2465 N N . GLN A 1 324 ? -24.531 -3.880 28.616 1.00 79.00 324 GLN A N 1
ATOM 2466 C CA . GLN A 1 324 ? -25.459 -4.688 27.820 1.00 79.00 324 GLN A CA 1
ATOM 2467 C C . GLN A 1 324 ? -26.866 -4.726 28.433 1.00 79.00 324 GLN A C 1
ATOM 2469 O O . GLN A 1 324 ? -27.844 -4.609 27.696 1.00 79.00 324 GLN A O 1
ATOM 2474 N N . ALA A 1 325 ? -26.976 -4.807 29.764 1.00 82.00 325 ALA A N 1
ATOM 2475 C CA . ALA A 1 325 ? -28.257 -4.771 30.467 1.00 82.00 325 ALA A CA 1
ATOM 2476 C C . ALA A 1 325 ? -28.996 -3.436 30.261 1.00 82.00 325 ALA A C 1
ATOM 2478 O O . ALA A 1 325 ? -30.171 -3.438 29.897 1.00 82.00 325 ALA A O 1
ATOM 2479 N N . ARG A 1 326 ? -28.297 -2.296 30.384 1.00 86.38 326 ARG A N 1
ATOM 2480 C CA . ARG A 1 326 ? -28.893 -0.969 30.136 1.00 86.38 326 ARG A CA 1
ATOM 2481 C C . ARG A 1 326 ? -29.362 -0.794 28.695 1.00 86.38 326 ARG A C 1
ATOM 2483 O O . ARG A 1 326 ? -30.436 -0.250 28.458 1.00 86.38 326 ARG A O 1
ATOM 2490 N N . LYS A 1 327 ? -28.586 -1.297 27.731 1.00 87.44 327 LYS A N 1
ATOM 2491 C CA . LYS A 1 327 ? -28.942 -1.226 26.309 1.00 87.44 327 LYS A CA 1
ATOM 2492 C C . LYS A 1 327 ? -30.173 -2.082 25.981 1.00 87.44 327 LYS A C 1
ATOM 2494 O O . LYS A 1 327 ? -30.994 -1.678 25.160 1.00 87.44 327 LYS A O 1
ATOM 2499 N N . ALA A 1 328 ? -30.315 -3.239 26.630 1.00 87.56 328 ALA A N 1
ATOM 2500 C CA . ALA A 1 328 ? -31.489 -4.098 26.491 1.00 87.56 328 ALA A CA 1
ATOM 2501 C C . ALA A 1 328 ? -32.745 -3.472 27.123 1.00 87.56 328 ALA A C 1
ATOM 2503 O O . ALA A 1 328 ? -33.818 -3.523 26.522 1.00 87.56 328 ALA A O 1
ATOM 2504 N N . GLU A 1 329 ? -32.613 -2.826 28.286 1.00 89.25 329 GLU A N 1
ATOM 2505 C CA . GLU A 1 329 ? -33.726 -2.128 28.942 1.00 89.25 329 GLU A CA 1
ATOM 2506 C C . GLU A 1 329 ? -34.215 -0.923 28.120 1.00 89.25 329 GLU A C 1
ATOM 2508 O O . GLU A 1 329 ? -35.419 -0.720 27.959 1.00 89.25 329 GLU A O 1
ATOM 2513 N N . GLU A 1 330 ? -33.298 -0.151 27.530 1.00 87.94 330 GLU A N 1
ATOM 2514 C CA . GLU A 1 330 ? -33.652 0.987 26.675 1.00 87.94 330 GLU A CA 1
ATOM 2515 C C . GLU A 1 330 ? -34.344 0.542 25.374 1.00 87.94 330 GLU A C 1
ATOM 2517 O O . GLU A 1 330 ? -35.318 1.162 24.937 1.00 87.94 330 GLU A O 1
ATOM 2522 N N . ALA A 1 331 ? -33.899 -0.573 24.785 1.00 87.06 331 ALA A N 1
ATOM 2523 C CA . ALA A 1 331 ? -34.545 -1.171 23.619 1.00 87.06 331 ALA A CA 1
ATOM 2524 C C . ALA A 1 331 ? -35.964 -1.672 23.940 1.00 87.06 331 ALA A C 1
ATOM 2526 O O . ALA A 1 331 ? -36.888 -1.433 23.161 1.00 87.06 331 ALA A O 1
ATOM 2527 N N . ALA A 1 332 ? -36.158 -2.295 25.108 1.00 87.38 332 ALA A N 1
ATOM 2528 C CA . ALA A 1 332 ? -37.473 -2.737 25.568 1.00 87.38 332 ALA A CA 1
ATOM 2529 C C . ALA A 1 332 ? -38.423 -1.554 25.825 1.00 87.38 332 ALA A C 1
ATOM 2531 O O . ALA A 1 332 ? -39.590 -1.605 25.440 1.00 87.38 332 ALA A O 1
ATOM 2532 N N . ARG A 1 333 ? -37.922 -0.450 26.400 1.00 86.81 333 ARG A N 1
ATOM 2533 C CA . ARG A 1 333 ? -38.716 0.774 26.598 1.00 86.81 333 ARG A CA 1
ATOM 2534 C C . ARG A 1 333 ? -39.145 1.422 25.285 1.00 86.81 333 ARG A C 1
ATOM 2536 O O . ARG A 1 333 ? -40.284 1.865 25.193 1.00 86.81 333 ARG A O 1
ATOM 2543 N N . ARG A 1 334 ? -38.273 1.462 24.270 1.00 85.44 334 ARG A N 1
ATOM 2544 C CA . ARG A 1 334 ? -38.643 1.981 22.939 1.00 85.44 334 ARG A CA 1
ATOM 2545 C C . ARG A 1 334 ? -39.674 1.104 22.237 1.00 85.44 334 ARG A C 1
ATOM 2547 O O . ARG A 1 334 ? -40.552 1.639 21.575 1.00 85.44 334 ARG A O 1
ATOM 2554 N N . ALA A 1 335 ? -39.585 -0.215 22.394 1.00 84.25 335 ALA A N 1
ATOM 2555 C CA . ALA A 1 335 ? -40.551 -1.143 21.811 1.00 84.25 335 ALA A CA 1
ATOM 2556 C C . ALA A 1 335 ? -41.946 -1.037 22.453 1.00 84.25 335 ALA A C 1
ATOM 2558 O O . ALA A 1 335 ? -42.934 -1.302 21.785 1.00 84.25 335 ALA A O 1
ATOM 2559 N N . ALA A 1 336 ? -42.032 -0.626 23.722 1.00 80.62 336 ALA A N 1
ATOM 2560 C CA . ALA A 1 336 ? -43.298 -0.448 24.436 1.00 80.62 336 ALA A CA 1
ATOM 2561 C C . ALA A 1 336 ? -43.985 0.914 24.190 1.00 80.62 336 ALA A C 1
ATOM 2563 O O . ALA A 1 336 ? -45.071 1.147 24.713 1.00 80.62 336 ALA A O 1
ATOM 2564 N N . GLN A 1 337 ? -43.346 1.829 23.451 1.00 74.88 337 GLN A N 1
ATOM 2565 C CA . GLN A 1 337 ? -43.876 3.163 23.119 1.00 74.88 337 GLN A CA 1
ATOM 2566 C C . GLN A 1 337 ? -44.348 3.284 21.657 1.00 74.88 337 GLN A C 1
ATOM 2568 O O . GLN A 1 337 ? -44.692 4.383 21.222 1.00 74.88 337 GLN A O 1
ATOM 2573 N N . LEU A 1 338 ? -44.349 2.173 20.914 1.00 56.28 338 LEU A N 1
ATOM 2574 C CA . LEU A 1 338 ? -44.900 2.027 19.562 1.00 56.28 338 LEU A CA 1
ATOM 2575 C C . LEU A 1 338 ? -46.190 1.206 19.614 1.00 56.28 338 LEU A C 1
ATOM 2577 O O . LEU A 1 338 ? -47.092 1.508 18.804 1.00 56.28 338 LEU A O 1
#

Solvent-accessible surface area (backbone atoms only — not comparable to full-atom values): 20477 Å² total; per-residue (Å²): 130,82,85,61,70,55,50,39,33,35,40,35,42,41,37,91,91,45,68,52,33,28,41,28,26,37,30,41,66,72,46,76,75,38,75,57,29,29,36,42,43,62,78,81,46,70,54,30,32,37,40,38,36,20,34,53,87,47,66,89,45,56,43,33,40,36,55,39,50,63,43,77,44,78,46,74,44,95,46,93,89,50,78,56,54,76,63,48,78,39,80,44,62,48,34,51,37,37,36,40,87,70,79,45,78,38,58,40,32,53,46,78,36,98,88,75,44,62,35,37,34,35,58,46,47,26,70,70,74,75,80,87,63,97,42,73,63,54,69,71,31,69,65,52,61,52,58,55,74,76,46,64,63,46,39,38,34,40,33,81,40,66,54,99,90,41,76,44,30,38,39,30,22,43,54,25,71,73,75,66,79,81,58,84,82,55,88,86,58,79,65,68,63,42,66,39,32,37,37,37,45,57,74,79,43,93,66,33,32,41,39,36,41,39,64,88,46,47,82,75,52,66,47,65,51,56,66,60,48,50,53,49,53,54,54,47,51,54,53,52,45,47,69,75,56,43,61,67,49,74,57,22,38,46,72,77,74,77,74,77,70,80,88,72,87,76,83,90,81,87,85,88,83,82,89,81,92,83,90,87,81,88,83,90,78,83,84,86,80,90,75,84,84,72,93,72,80,83,82,81,83,82,74,83,89,75,81,88,76,90,75,81,84,80,74,78,59,71,70,61,54,55,52,52,52,53,53,50,52,54,52,53,54,57,64,74,76,112

Secondary structure (DSSP, 8-state):
--S-TTS-EEEEEE-SS-TTEEEEEEE-TTPPPEEEEEEEE-SS-TT-EEEEEEESS-TT-EEEEEEE--EEEPPPPSSTTSPPPPPEEE--SEEEEEETTTTEEEEEEEEEETTTEEEEEEEEES--SPPPPS-HHHHHSHHHHHHGGGS-EEEEEEEEEEETTEEEEEEEEEPPGGGSSSS---TT--PPPEEEEEEESTTTSSS-EEEEE-HHHHTT---S-HHHHHHHHHHHHHHHHHHHHS-HHHHTT-PPP----------------------------PPPPP------PPPP--------------PPPHHHHHHHHHHHHHHHHHHTT-

Organism: NCBI:txid42249

Radius of gyration: 28.24 Å; Cα contacts (8 Å, |Δi|>4): 506; chains: 1; bounding box: 100×65×79 Å

Mean predicted aligned error: 15.63 Å